Protein 1G6G (pdb70)

Secondary structure (DSSP, 8-state):
--EEEEEEEESSSSS--EEEEE-HHHHHH--SS--EEEEEESSTTSSEE--S-TTS-SS-EEEEE-TTS-EEEEE--SS--EETTEEPPTT--EE--TT-EEEE-TTSGGG-EEEEEEE-HHHHHH-/--EEEEETTSSS--EEE---HHHHHH--SSEEEEEEEESSTTSSEE--S-TTS-SS-EEEEEETTS-EEEEE--SS-EEETTEEPPTT--EE--TT-EEEE-TTSGGG-EEEEEEE-HHHHHT-/-------/-------TT--

CATH classification: 2.60.200.20

Radius of gyration: 20.85 Å; Cα contacts (8 Å, |Δi|>4): 626; chains: 4; bounding box: 44×53×57 Å

Solvent-accessible surface area: 14198 Å² total

InterPro domains:
  IPR000253 Forkhead-associated (FHA) domain [PF00498] (66-133)
  IPR000253 Forkhead-associated (FHA) domain [PF00498] (602-680)
  IPR000253 Forkhead-associated (FHA) domain [PS50006] (66-116)
  IPR000253 Forkhead-associated (FHA) domain [PS50006] (601-664)
  IPR000253 Forkhead-associated (FHA) domain [SM00240] (65-116)
  IPR000253 Forkhead-associated (FHA) domain [SM00240] (600-664)
  IPR000719 Protein kinase domain [PF00069] (201-466)
  IPR000719 Protein kinase domain [PS50011] (198-466)
  IPR000719 Protein kinase domain [SM00220] (198-466)
  IPR008271 Serine/threonine-protein kinase, active site [PS00108] (315-327)
  IPR008984 SMAD/FHA domain superfamily [SSF49879] (1-161)
  IPR008984 SMAD/FHA domain superfamily [SSF49879] (551-729)
  IPR011009 Protein kinase-like domain superfamily [SSF56112] (190-467)
  IPR016256 Serine/threonine-protein kinase Rad53 [PIRSF000661] (1-821)
  IPR017441 Protein kinase, ATP binding site [PS00107] (204-227)
  IPR030616 Aurora kinase-like [PTHR24350] (189-526)

Organism: Saccharomyces cerevisiae (strain ATCC 204508 / S288c) (NCBI:txid559292)

Sequence (269 aa):
GENIVCRVICTTGQIPIRDLSADISQVLKEKRSIKKVWTFGRNPACDYHLGNISRLSNKHFQILLGEDGNLLLNDISTNGTWLNGQKVEKNSNQLLSQGDEITVGVGVESDILSLVIFINDKFKQCLIVCRVICTTGQIPIRDLSADISQVLKEKRSIKKVWTFGRNPACDYHLGNISRLSNKHFQILLGEDGNLLLNDISTNGTWLNGQKVEKNSNQLLSQGDEITVGVGVESDILSLVIFINDKFKQCLSLEVEADLEVEADATFAK

GO terms:
  GO:0004712 protein serine/threonine/tyrosine kinase activity (F, IDA)
  GO:0005634 nucleus (C, IDA)
  GO:0005829 cytosol (C, IDA)
  GO:0003688 DNA replication origin binding (F, IDA)
  GO:0000077 DNA damage checkpoint signaling (P, IGI)
  GO:0004672 protein kinase activity (F, HDA)
  GO:0042326 negative regulation of phosphorylation (P, IMP)
  GO:0043247 telomere maintenance in response to DNA damage (P, IMP)
  GO:0006270 DNA replication initiation (P, IMP)
  GO:0006281 DNA repair (P, IMP)
  GO:0008104 intracellular protein localization (P, IMP)
  GO:0009202 deoxyribonucleoside triphosphate biosynthetic process (P, IMP)
  GO:0005515 protein binding (F, IPI)

B-factor: mean 28.48, std 12.82, range [9.15, 73.4]

Nearest PDB structures (foldseek):
  5t2s-assembly3_C  TM=9.899E-01  e=3.398E-22  Saccharomyces cerevisiae S288C
  5t2s-assembly3_A  TM=9.853E-01  e=5.851E-22  Saccharomyces cerevisiae S288C
  1g6g-assembly1_B  TM=9.986E-01  e=1.396E-21  Saccharomyces cerevisiae
  5t2f-assembly3_C  TM=9.941E-01  e=1.643E-21  Saccharomyces cerevisiae S288C
  5t2f-assembly2_B  TM=9.854E-01  e=9.541E-22  Saccharomyces cerevisiae S288C

Structure (mmCIF, N/CA/C/O backbone):
data_1G6G
#
_entry.id   1G6G
#
_cell.length_a   33.191
_cell.length_b   79.609
_cell.length_c   131.467
_cell.angle_alpha   90.00
_cell.angle_beta   90.00
_cell.angle_gamma   90.00
#
_symmetry.space_group_name_H-M   'P 21 21 21'
#
loop_
_entity.id
_entity.type
_entity.pdbx_description
1 polymer 'PROTEIN KINASE RAD53'
2 polymer SER-LEU-GLU-VAL-TPO-GLU-ALA-ASPALA-THR-PHE-ALA-LYS
3 water water
#
loop_
_atom_site.group_PDB
_atom_site.id
_atom_site.type_symbol
_atom_site.label_atom_id
_atom_site.label_alt_id
_atom_site.label_comp_id
_atom_site.label_asym_id
_atom_site.label_entity_id
_atom_site.label_seq_id
_atom_site.pdbx_PDB_ins_code
_atom_site.Cartn_x
_atom_site.Cartn_y
_atom_site.Cartn_z
_atom_site.occupancy
_atom_site.B_iso_or_equiv
_atom_site.auth_seq_id
_atom_site.auth_comp_id
_atom_site.auth_asym_id
_atom_site.auth_atom_id
_atom_site.pdbx_PDB_model_num
ATOM 1 N N . GLY A 1 1 ? 13.315 -2.066 6.896 1.00 46.56 29 GLY A N 1
ATOM 2 C CA . GLY A 1 1 ? 12.613 -1.787 8.187 1.00 46.13 29 GLY A CA 1
ATOM 3 C C . GLY A 1 1 ? 12.542 -2.985 9.120 1.00 45.86 29 GLY A C 1
ATOM 4 O O . GLY A 1 1 ? 11.451 -3.413 9.510 1.00 46.55 29 GLY A O 1
ATOM 5 N N . GLU A 1 2 ? 13.706 -3.514 9.490 1.00 45.17 30 GLU A N 1
ATOM 6 C CA . GLU A 1 2 ? 13.814 -4.693 10.354 1.00 44.07 30 GLU A CA 1
ATOM 7 C C . GLU A 1 2 ? 13.880 -4.403 11.864 1.00 42.28 30 GLU A C 1
ATOM 8 O O . GLU A 1 2 ? 13.122 -4.981 12.650 1.00 42.85 30 GLU A O 1
ATOM 14 N N . ASN A 1 3 ? 14.771 -3.500 12.262 1.00 39.49 31 ASN A N 1
ATOM 15 C CA . ASN A 1 3 ? 15.034 -3.222 13.674 1.00 36.62 31 ASN A CA 1
ATOM 16 C C . ASN A 1 3 ? 14.601 -1.802 14.111 1.00 33.47 31 ASN A C 1
ATOM 17 O O . ASN A 1 3 ? 14.721 -0.864 13.342 1.00 32.68 31 ASN A O 1
ATOM 22 N N . ILE A 1 4 ? 14.121 -1.653 15.346 1.00 30.33 32 ILE A N 1
ATOM 23 C CA . ILE A 1 4 ? 13.671 -0.340 15.846 1.00 27.18 32 ILE A CA 1
ATOM 24 C C . ILE A 1 4 ? 14.818 0.625 16.168 1.00 24.74 32 ILE A C 1
ATOM 25 O O . ILE A 1 4 ? 15.675 0.346 17.002 1.00 24.43 32 ILE A O 1
ATOM 30 N N . VAL A 1 5 ? 14.803 1.784 15.510 1.00 21.57 33 VAL A N 1
ATOM 31 C CA . VAL A 1 5 ? 15.791 2.833 15.727 1.00 19.75 33 VAL A CA 1
ATOM 32 C C . VAL A 1 5 ? 15.345 3.774 16.834 1.00 19.14 33 VAL A C 1
ATOM 33 O O . VAL A 1 5 ? 16.128 4.176 17.699 1.00 19.14 33 VAL A O 1
ATOM 37 N N . CYS A 1 6 ? 14.059 4.145 16.820 1.00 18.89 34 CYS A N 1
ATOM 38 C CA . CYS A 1 6 ? 13.554 4.974 17.892 1.00 19.38 34 CYS A CA 1
ATOM 39 C C . CYS A 1 6 ? 12.043 4.889 17.930 1.00 18.81 34 CYS A C 1
ATOM 40 O O . CYS A 1 6 ? 11.419 4.406 16.994 1.00 19.23 34 CYS A O 1
ATOM 43 N N . ARG A 1 7 ? 11.505 5.301 19.057 1.00 18.24 35 ARG A N 1
ATOM 44 C CA . ARG A 1 7 ? 10.071 5.340 19.267 1.00 18.16 35 ARG A CA 1
ATOM 45 C C . ARG A 1 7 ? 9.662 6.802 19.336 1.00 17.66 35 ARG A C 1
ATOM 46 O O . ARG A 1 7 ? 10.303 7.602 20.002 1.00 16.82 35 ARG A O 1
ATOM 54 N N . VAL A 1 8 ? 8.557 7.142 18.654 1.00 16.39 36 VAL A N 1
ATOM 55 C CA .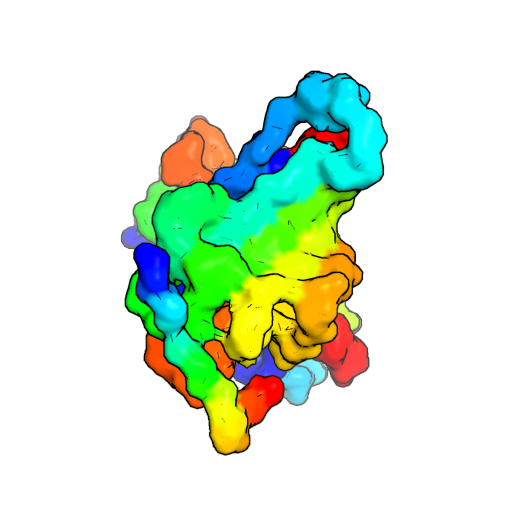 VAL A 1 8 ? 8.052 8.510 18.618 1.00 16.84 36 VAL A CA 1
ATOM 56 C C . VAL A 1 8 ? 6.727 8.537 19.349 1.00 15.94 36 VAL A C 1
ATOM 57 O O . VAL A 1 8 ? 5.759 7.884 18.924 1.00 16.61 36 VAL A O 1
ATOM 61 N N . ILE A 1 9 ? 6.678 9.272 20.453 1.00 15.35 37 ILE A N 1
ATOM 62 C CA . ILE A 1 9 ? 5.426 9.361 21.206 1.00 16.00 37 ILE A CA 1
ATOM 63 C C . ILE A 1 9 ? 4.843 10.766 21.077 1.00 14.70 37 ILE A C 1
ATOM 64 O O . ILE A 1 9 ? 5.480 11.763 21.442 1.00 14.44 37 ILE A O 1
ATOM 69 N N . CYS A 1 10 ? 3.633 10.854 20.506 1.00 15.07 38 CYS A N 1
ATOM 70 C CA . CYS A 1 10 ? 2.968 12.156 20.418 1.00 15.51 38 CYS A CA 1
ATOM 71 C C . CYS A 1 10 ? 2.314 12.484 21.770 1.00 15.51 38 CYS A C 1
ATOM 72 O O . CYS A 1 10 ? 1.516 11.675 22.309 1.00 17.93 38 CYS A O 1
ATOM 75 N N . THR A 1 11 ? 2.664 13.639 22.341 1.00 14.57 39 THR A N 1
ATOM 76 C CA . THR A 1 11 ? 2.169 14.023 23.658 1.00 15.22 39 THR A CA 1
ATOM 77 C C . THR A 1 11 ? 0.933 14.886 23.630 1.00 15.82 39 THR A C 1
ATOM 78 O O . THR A 1 11 ? 0.407 15.216 24.699 1.00 16.32 39 THR A O 1
ATOM 82 N N . THR A 1 12 ? 0.501 15.302 22.441 1.00 16.05 40 THR A N 1
ATOM 83 C CA . THR A 1 12 ? -0.605 16.250 22.333 1.00 15.86 40 THR A CA 1
ATOM 84 C C . THR A 1 12 ? -1.930 15.623 21.877 1.00 16.67 40 THR A C 1
ATOM 85 O O . THR A 1 12 ? -2.936 16.338 21.694 1.00 17.16 40 THR A O 1
ATOM 89 N N . GLY A 1 13 ? -1.912 14.308 21.698 1.00 17.53 41 GLY A N 1
ATOM 90 C CA . GLY A 1 13 ? -3.129 13.550 21.462 1.00 18.24 41 GLY A CA 1
ATOM 91 C C . GLY A 1 13 ? -3.565 13.178 20.063 1.00 18.77 41 GLY A C 1
ATOM 92 O O . GLY A 1 13 ? -4.490 12.360 19.913 1.00 20.32 41 GLY A O 1
ATOM 93 N N . GLN A 1 14 ? -2.914 13.713 19.037 1.00 17.27 42 GLN A N 1
ATOM 94 C CA . GLN A 1 14 ? -3.396 13.470 17.686 1.00 17.04 42 GLN A CA 1
ATOM 95 C C . GLN A 1 14 ? -3.022 12.137 17.077 1.00 16.95 42 GLN A C 1
ATOM 96 O O . GLN A 1 14 ? -3.725 11.645 16.205 1.00 17.85 42 GLN A O 1
ATOM 102 N N . ILE A 1 15 ? -1.906 11.562 17.520 1.00 16.00 43 ILE A N 1
ATOM 103 C CA . ILE A 1 15 ? -1.330 10.394 16.868 1.00 15.70 43 ILE A CA 1
ATOM 104 C C . ILE A 1 15 ? -0.867 9.347 17.882 1.00 15.49 43 ILE A C 1
ATOM 105 O O . ILE A 1 15 ? -0.304 9.693 18.905 1.00 15.55 43 ILE A O 1
ATOM 110 N N . PRO A 1 16 ? -1.084 8.071 17.598 1.00 15.64 44 PRO A N 1
ATOM 111 C CA . PRO A 1 16 ? -0.646 7.021 18.521 1.00 15.59 44 PRO A CA 1
ATOM 112 C C . PRO A 1 16 ? 0.871 6.798 18.419 1.00 16.45 44 PRO A C 1
ATOM 113 O O . PRO A 1 16 ? 1.526 7.405 17.567 1.00 16.43 44 PRO A O 1
ATOM 117 N N . ILE A 1 17 ? 1.422 5.939 19.269 1.00 17.04 45 ILE A N 1
ATOM 118 C CA . ILE A 1 17 ? 2.869 5.688 19.210 1.00 17.62 45 ILE A CA 1
ATOM 119 C C . ILE A 1 17 ? 3.249 5.053 17.874 1.00 17.42 45 ILE A C 1
ATOM 120 O O . ILE A 1 17 ? 2.518 4.207 17.334 1.00 17.90 45 ILE A O 1
ATOM 125 N N . ARG A 1 18 ? 4.406 5.472 17.337 1.00 17.61 46 ARG A N 1
ATOM 126 C CA . ARG A 1 18 ? 4.904 4.940 16.069 1.00 17.47 46 ARG A CA 1
ATOM 127 C C . ARG A 1 18 ? 6.395 4.717 16.216 1.00 18.52 46 ARG A C 1
ATOM 128 O O . ARG A 1 18 ? 7.066 5.488 16.870 1.00 19.05 46 ARG A O 1
ATOM 136 N N . ASP A 1 19 ? 6.893 3.644 15.622 1.00 19.82 47 ASP A N 1
ATOM 137 C CA . ASP A 1 19 ? 8.330 3.390 15.647 1.00 20.92 47 ASP A CA 1
ATOM 138 C C . ASP A 1 19 ? 8.965 3.667 14.292 1.00 21.43 47 ASP A C 1
ATOM 139 O O . ASP A 1 19 ? 8.348 3.452 13.248 1.00 21.71 47 ASP A O 1
ATOM 144 N N . LEU A 1 20 ? 10.200 4.177 14.310 1.00 19.88 48 LEU A N 1
ATOM 145 C CA . LEU A 1 20 ? 10.990 4.305 13.086 1.00 20.33 48 LEU A CA 1
ATOM 146 C C . LEU A 1 20 ? 11.950 3.113 13.081 1.00 21.11 48 LEU A C 1
ATOM 147 O O . LEU A 1 20 ? 12.629 2.854 14.082 1.00 20.15 48 LEU A O 1
ATOM 152 N N . SER A 1 21 ? 11.970 2.383 11.974 1.00 22.20 49 SER A N 1
ATOM 153 C CA . SER A 1 21 ? 12.756 1.163 11.850 1.00 24.50 49 SER A CA 1
ATOM 154 C C . SER A 1 21 ? 13.721 1.208 10.671 1.00 24.44 49 SER A C 1
ATOM 155 O O . SER A 1 21 ? 13.556 1.999 9.735 1.00 24.01 49 SER A O 1
ATOM 158 N N . ALA A 1 22 ? 14.706 0.318 10.721 1.00 26.37 50 ALA A N 1
ATOM 159 C CA . ALA A 1 22 ? 15.686 0.160 9.650 1.00 27.56 50 ALA A CA 1
ATOM 160 C C . ALA A 1 22 ? 16.282 -1.251 9.704 1.00 28.72 50 ALA A C 1
ATOM 161 O O . ALA A 1 22 ? 16.316 -1.880 10.757 1.00 28.88 50 ALA A O 1
ATOM 163 N N . ASP A 1 23 ? 16.754 -1.723 8.558 1.00 30.43 51 ASP A N 1
ATOM 164 C CA . ASP A 1 23 ? 17.417 -3.018 8.441 1.00 32.22 51 ASP A CA 1
ATOM 165 C C . ASP A 1 23 ? 18.915 -2.745 8.373 1.00 32.67 51 ASP A C 1
ATOM 166 O O . ASP A 1 23 ? 19.393 -2.130 7.421 1.00 32.65 51 ASP A O 1
ATOM 171 N N . ILE A 1 24 ? 19.649 -3.182 9.389 1.00 33.71 52 ILE A N 1
ATOM 172 C CA . ILE A 1 24 ? 21.085 -2.911 9.462 1.00 35.32 52 ILE A CA 1
ATOM 173 C C . ILE A 1 24 ? 21.809 -3.346 8.193 1.00 36.04 52 ILE A C 1
ATOM 174 O O . ILE A 1 24 ? 22.676 -2.638 7.681 1.00 35.26 52 ILE A O 1
ATOM 179 N N . SER A 1 25 ? 21.428 -4.508 7.676 1.00 37.24 53 SER A N 1
ATOM 180 C CA . SER A 1 25 ? 22.036 -5.024 6.454 1.00 38.59 53 SER A CA 1
ATOM 181 C C . SER A 1 25 ? 21.915 -4.070 5.265 1.00 39.04 53 SER A C 1
ATOM 182 O O . SER A 1 25 ? 22.900 -3.823 4.576 1.00 39.13 53 SER A O 1
ATOM 185 N N . GLN A 1 26 ? 20.718 -3.539 5.022 1.00 39.66 54 GLN A N 1
ATOM 186 C CA . GLN A 1 26 ? 20.519 -2.605 3.915 1.00 40.62 54 GLN A CA 1
ATOM 187 C C . GLN A 1 26 ? 21.211 -1.273 4.201 1.00 40.54 54 GLN A C 1
ATOM 188 O O . GLN A 1 26 ? 21.672 -0.589 3.283 1.00 40.60 54 GLN A O 1
ATOM 194 N N . VAL A 1 27 ? 21.285 -0.913 5.481 1.00 40.41 55 VAL A N 1
ATOM 195 C CA . VAL A 1 27 ? 21.969 0.302 5.906 1.00 40.20 55 VAL A CA 1
ATOM 196 C C . VAL A 1 27 ? 23.468 0.227 5.639 1.00 40.14 55 VAL A C 1
ATOM 197 O O . VAL A 1 27 ? 24.108 1.225 5.303 1.00 40.35 55 VAL A O 1
ATOM 201 N N . LEU A 1 28 ? 24.043 -0.955 5.802 1.00 39.80 56 LEU A N 1
ATOM 202 C CA . LEU A 1 28 ? 25.470 -1.106 5.544 1.00 39.47 56 LEU A CA 1
ATOM 203 C C . LEU A 1 28 ? 25.776 -0.923 4.055 1.00 38.37 56 LEU A C 1
ATOM 204 O O . LEU A 1 28 ? 26.870 -0.504 3.688 1.00 38.54 56 LEU A O 1
ATOM 209 N N . LYS A 1 29 ? 24.796 -1.219 3.208 1.00 36.70 57 LYS A N 1
ATOM 210 C CA . LYS A 1 29 ? 24.963 -1.130 1.760 1.00 35.39 57 LYS A CA 1
ATOM 211 C C . LYS A 1 29 ? 24.973 0.304 1.239 1.00 33.58 57 LYS A C 1
ATOM 212 O O . LYS A 1 29 ? 25.546 0.580 0.192 1.00 32.94 57 LYS A O 1
ATOM 218 N N . GLU A 1 30 ? 2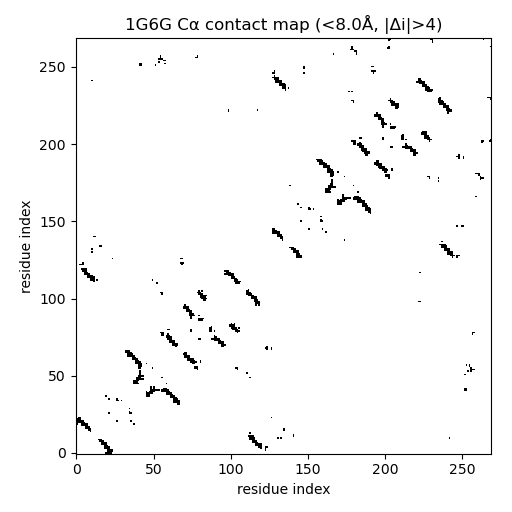4.330 1.215 1.959 1.00 31.06 58 GLU A N 1
ATOM 219 C CA . GLU A 1 30 ? 24.251 2.606 1.521 1.00 29.16 58 GLU A CA 1
ATOM 220 C C . GLU A 1 30 ? 25.626 3.271 1.531 1.00 28.00 58 GLU A C 1
ATOM 221 O O . GLU A 1 30 ? 26.303 3.283 2.551 1.00 27.45 58 GLU A O 1
ATOM 227 N N . LYS A 1 31 ? 26.019 3.846 0.401 1.00 26.89 59 LYS A N 1
ATOM 228 C CA . LYS A 1 31 ? 27.350 4.460 0.309 1.00 26.27 59 LYS A CA 1
ATOM 229 C C . LYS A 1 31 ? 27.400 5.875 0.878 1.00 24.68 59 LYS A C 1
ATOM 230 O O . LYS A 1 31 ? 28.458 6.315 1.354 1.00 24.24 59 LYS A O 1
ATOM 236 N N . ARG A 1 32 ? 26.283 6.589 0.813 1.00 22.77 60 ARG A N 1
ATOM 237 C CA . ARG A 1 32 ? 26.203 7.947 1.341 1.00 20.80 60 ARG A CA 1
ATOM 238 C C . ARG A 1 32 ? 26.380 7.950 2.858 1.00 20.08 60 ARG A C 1
ATOM 239 O O . ARG A 1 32 ? 26.199 6.914 3.510 1.00 18.77 60 ARG A O 1
ATOM 247 N N . SER A 1 33 ? 26.723 9.116 3.419 1.00 19.79 61 SER A N 1
ATOM 248 C CA . SER A 1 33 ? 26.912 9.245 4.854 1.00 20.20 61 SER A CA 1
ATOM 249 C C . SER A 1 33 ? 25.606 9.061 5.605 1.00 19.84 61 SER A C 1
ATOM 250 O O . SER A 1 33 ? 25.600 8.464 6.682 1.00 21.64 61 SER A O 1
ATOM 254 N N . ILE A 1 34 ? 24.524 9.585 5.041 1.00 19.81 62 ILE A N 1
ATOM 255 C CA . ILE A 1 34 ? 23.214 9.389 5.658 1.00 18.42 62 ILE A CA 1
ATOM 256 C C . ILE A 1 34 ? 22.668 8.065 5.128 1.00 16.86 62 ILE A C 1
ATOM 257 O O . ILE A 1 34 ? 22.463 7.887 3.929 1.00 17.31 62 ILE A O 1
ATOM 262 N N . LYS A 1 35 ? 22.452 7.150 6.059 1.00 16.51 63 LYS A N 1
ATOM 263 C CA . LYS A 1 35 ? 22.099 5.767 5.747 1.00 15.74 63 LYS A CA 1
ATOM 264 C C . LYS A 1 35 ? 20.602 5.526 5.582 1.00 16.62 63 LYS A C 1
ATOM 265 O O . LYS A 1 35 ? 20.196 4.555 4.937 1.00 17.86 63 LYS A O 1
ATOM 271 N N . LYS A 1 36 ? 19.791 6.388 6.190 1.00 15.81 64 LYS A N 1
ATOM 272 C CA . LYS A 1 36 ? 18.325 6.284 6.024 1.00 15.20 64 LYS A CA 1
ATOM 273 C C . LYS A 1 36 ? 17.712 7.646 6.381 1.00 14.09 64 LYS A C 1
ATOM 274 O O . LYS A 1 36 ? 18.251 8.370 7.205 1.00 14.63 64 LYS A O 1
ATOM 280 N N . VAL A 1 37 ? 16.577 7.966 5.758 1.00 14.50 65 VAL A N 1
ATOM 281 C CA . VAL A 1 37 ? 15.881 9.235 6.014 1.00 14.20 65 VAL A CA 1
ATOM 282 C C . VAL A 1 37 ? 14.410 8.900 6.275 1.00 13.85 65 VAL A C 1
ATOM 283 O O . VAL A 1 37 ? 13.829 8.096 5.529 1.00 15.17 65 VAL A O 1
ATOM 287 N N . TRP A 1 38 ? 13.861 9.494 7.331 1.00 13.08 66 TRP A N 1
ATOM 288 C CA . TRP A 1 38 ? 12.401 9.423 7.601 1.00 12.52 66 TRP A CA 1
ATOM 289 C C . TRP A 1 38 ? 11.867 10.846 7.469 1.00 12.56 66 TRP A C 1
ATOM 290 O O . TRP A 1 38 ? 12.422 11.790 8.037 1.00 12.65 66 TRP A O 1
ATOM 301 N N . THR A 1 39 ? 10.795 11.008 6.694 1.00 11.81 67 THR A N 1
ATOM 302 C CA . THR A 1 39 ? 10.208 12.312 6.472 1.00 12.17 67 THR A CA 1
ATOM 303 C C . THR A 1 39 ? 8.890 12.432 7.212 1.00 11.23 67 THR A C 1
ATOM 304 O O . THR A 1 39 ? 8.103 11.494 7.237 1.00 11.59 67 THR A O 1
ATOM 308 N N . PHE A 1 40 ? 8.715 13.574 7.840 1.00 10.50 68 PHE A N 1
ATOM 309 C CA . PHE A 1 40 ? 7.483 13.903 8.608 1.00 10.97 6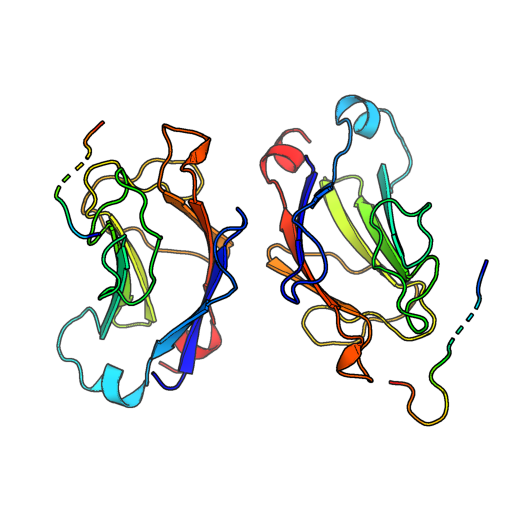8 PHE A CA 1
ATOM 310 C C . PHE A 1 40 ? 6.803 15.042 7.873 1.00 11.69 68 PHE A C 1
ATOM 311 O O . PHE A 1 40 ? 7.447 16.065 7.604 1.00 11.87 68 PHE A O 1
ATOM 319 N N . GLY A 1 41 ? 5.484 14.932 7.588 1.00 11.28 69 GLY A N 1
ATOM 320 C CA . GLY A 1 41 ? 4.836 16.015 6.854 1.00 10.88 69 GLY A CA 1
ATOM 321 C C . GLY A 1 41 ? 3.341 15.802 6.695 1.00 10.74 69 GLY A C 1
ATOM 322 O O . GLY A 1 41 ? 2.808 14.726 7.058 1.00 11.26 69 GLY A O 1
ATOM 323 N N . ARG A 1 42 ? 2.700 16.817 6.127 1.00 10.70 70 ARG A N 1
ATOM 324 C CA . ARG A 1 42 ? 1.246 16.779 5.834 1.00 11.83 70 ARG A CA 1
ATOM 325 C C . ARG A 1 42 ? 0.949 15.839 4.658 1.00 12.85 70 ARG A C 1
ATOM 326 O O . ARG A 1 42 ? -0.141 15.226 4.592 1.00 13.71 70 ARG A O 1
ATOM 334 N N . ASN A 1 43 ? 1.904 15.644 3.746 1.00 12.50 71 ASN A N 1
ATOM 335 C CA . ASN A 1 43 ? 1.701 14.735 2.623 1.00 13.15 71 ASN A CA 1
ATOM 336 C C . ASN A 1 43 ? 1.732 13.289 3.129 1.00 14.47 71 ASN A C 1
ATOM 337 O O . ASN A 1 43 ? 2.721 12.858 3.665 1.00 13.29 71 ASN A O 1
ATOM 342 N N . PRO A 1 44 ? 0.669 12.508 2.960 1.00 15.23 72 PRO A N 1
ATOM 343 C CA . PRO A 1 44 ? 0.694 11.123 3.448 1.00 16.56 72 PRO A CA 1
ATOM 344 C C . PRO A 1 44 ? 1.726 10.210 2.764 1.00 15.77 72 PRO A C 1
ATOM 345 O O . PRO A 1 44 ? 1.916 9.056 3.195 1.00 17.88 72 PRO A O 1
ATOM 349 N N . ALA A 1 45 ? 2.416 10.718 1.751 1.00 16.15 73 ALA A N 1
ATOM 350 C CA . ALA A 1 45 ? 3.514 9.958 1.151 1.00 16.96 73 ALA A CA 1
ATOM 351 C C . ALA A 1 45 ? 4.691 9.903 2.124 1.00 16.75 73 ALA A C 1
ATOM 352 O O . ALA A 1 45 ? 5.580 9.043 2.002 1.00 18.84 73 ALA A O 1
ATOM 354 N N . CYS A 1 46 ? 4.718 10.822 3.082 1.00 15.53 74 CYS A N 1
ATOM 355 C CA . CYS A 1 46 ? 5.770 10.816 4.123 1.00 13.36 74 CYS A CA 1
ATOM 356 C C . CYS A 1 46 ? 5.742 9.563 4.998 1.00 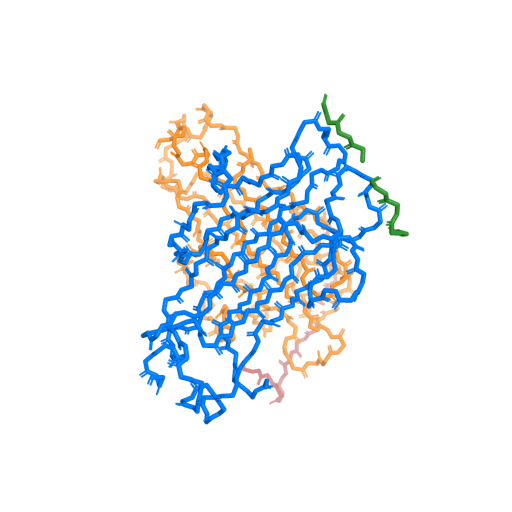14.01 74 CYS A C 1
ATOM 357 O O . CYS A 1 46 ? 4.697 8.940 5.194 1.00 15.39 74 CYS A O 1
ATOM 360 N N . ASP A 1 47 ? 6.889 9.224 5.590 1.00 13.60 75 ASP A N 1
ATOM 361 C CA . ASP A 1 47 ? 6.946 8.108 6.545 1.00 14.13 75 ASP A CA 1
ATOM 362 C C . ASP A 1 47 ? 6.054 8.304 7.761 1.00 13.64 75 ASP A C 1
ATOM 363 O O . ASP A 1 47 ? 5.455 7.336 8.254 1.00 16.68 75 ASP A O 1
ATOM 368 N N . TYR A 1 48 ? 5.960 9.547 8.250 1.00 13.52 76 TYR A N 1
ATOM 369 C CA . TYR A 1 48 ? 5.192 9.867 9.443 1.00 13.00 76 TYR A CA 1
ATOM 370 C C . TYR A 1 48 ? 4.257 11.007 9.066 1.00 13.27 76 TYR A C 1
ATOM 371 O O . TYR A 1 48 ? 4.698 12.109 8.749 1.00 13.39 76 TYR A O 1
ATOM 380 N N . HIS A 1 49 ? 2.944 10.726 9.080 1.00 13.85 77 HIS A N 1
ATOM 381 C CA . HIS A 1 49 ? 1.942 11.703 8.669 1.00 14.89 77 HIS A CA 1
ATOM 382 C C . HIS A 1 49 ? 1.596 12.619 9.822 1.00 14.86 77 HIS A C 1
ATOM 383 O O . HIS A 1 49 ? 1.203 12.147 10.901 1.00 15.80 77 HIS A O 1
ATOM 390 N N . LEU A 1 50 ? 1.754 13.925 9.616 1.00 14.35 78 LEU A N 1
ATOM 391 C CA . LEU A 1 50 ? 1.455 14.900 10.665 1.00 14.68 78 LEU A CA 1
ATOM 392 C C . LEU A 1 50 ? -0.015 15.331 10.682 1.00 15.99 78 LEU A C 1
ATOM 393 O O . LEU A 1 50 ? -0.434 16.035 11.606 1.00 18.30 78 LEU A O 1
ATOM 398 N N . GLY A 1 51 ? -0.779 14.940 9.674 1.00 16.71 79 GLY A N 1
ATOM 399 C CA . GLY A 1 51 ? -2.190 15.355 9.571 1.00 17.36 79 GLY A CA 1
ATOM 400 C C . GLY A 1 51 ? -2.447 16.467 8.559 1.00 16.95 79 GLY A C 1
ATOM 401 O O . GLY A 1 51 ? -1.522 17.079 8.027 1.00 16.51 79 GLY A O 1
ATOM 402 N N . ASN A 1 52 ? -3.732 16.706 8.280 1.00 15.85 80 ASN A N 1
ATOM 403 C CA . ASN A 1 52 ? -4.157 17.706 7.310 1.00 16.78 80 ASN A CA 1
ATOM 404 C C . ASN A 1 52 ? -4.288 19.086 7.932 1.00 17.70 80 ASN A C 1
ATOM 405 O O . ASN A 1 52 ? -5.394 19.649 8.066 1.00 18.76 80 ASN A O 1
ATOM 410 N N . ILE A 1 53 ? -3.152 19.623 8.348 1.00 15.60 81 ILE A N 1
ATOM 411 C CA . ILE A 1 53 ? -3.057 20.924 8.982 1.00 16.20 81 ILE A CA 1
ATOM 412 C C . ILE A 1 53 ? -2.371 21.861 7.995 1.00 16.23 81 ILE A C 1
ATOM 413 O O . ILE A 1 53 ? -1.196 21.664 7.648 1.00 15.37 81 ILE A O 1
ATOM 418 N N . SER A 1 54 ? -3.077 22.888 7.525 1.00 15.42 82 SER A N 1
ATOM 419 C CA . SER A 1 54 ? -2.570 23.701 6.411 1.00 15.93 82 SER A CA 1
ATOM 420 C C . SER A 1 54 ? -1.285 24.466 6.649 1.00 14.82 82 SER A C 1
ATOM 421 O O . SER A 1 54 ? -0.574 24.794 5.690 1.00 15.24 82 SER A O 1
ATOM 424 N N . ARG A 1 55 ? -1.012 24.768 7.919 1.00 14.15 83 ARG A N 1
ATOM 425 C CA . ARG A 1 55 ? 0.196 25.510 8.273 1.00 12.66 83 ARG A CA 1
ATOM 426 C C . ARG A 1 55 ? 1.367 24.552 8.363 1.00 12.80 83 ARG A C 1
ATOM 427 O O . ARG A 1 55 ? 2.498 25.029 8.478 1.00 12.38 83 ARG A O 1
ATOM 435 N N . LEU A 1 56 ? 1.115 23.247 8.348 1.00 12.23 84 LEU A N 1
ATOM 436 C CA . LEU A 1 56 ? 2.252 22.300 8.335 1.00 11.09 84 LEU A CA 1
ATOM 437 C C . LEU A 1 56 ? 2.677 22.041 6.891 1.00 12.03 84 LEU A C 1
ATOM 438 O O . LEU A 1 56 ? 1.868 22.009 5.962 1.00 12.69 84 LEU A O 1
ATOM 443 N N . SER A 1 57 ? 3.981 21.881 6.665 1.00 10.46 85 SER A N 1
ATOM 444 C CA . SER A 1 57 ? 4.431 21.635 5.316 1.00 10.07 85 SER A CA 1
ATOM 445 C C . SER A 1 57 ? 4.218 20.197 4.847 1.00 9.87 85 SER A C 1
ATOM 446 O O . SER A 1 57 ? 4.202 19.253 5.642 1.00 10.06 85 SER A O 1
ATOM 449 N N . ASN A 1 58 ? 4.043 20.055 3.537 1.00 10.49 86 ASN A N 1
ATOM 450 C CA . ASN A 1 58 ? 3.884 18.748 2.891 1.00 10.73 86 ASN A CA 1
ATOM 451 C C . ASN A 1 58 ? 5.020 17.820 3.290 1.00 10.92 86 ASN A C 1
ATOM 452 O O . ASN A 1 58 ? 4.791 16.677 3.654 1.00 10.77 86 ASN A O 1
ATOM 457 N N . LYS A 1 59 ? 6.245 18.369 3.242 1.00 10.98 87 LYS A N 1
ATOM 458 C CA . LYS A 1 59 ? 7.464 17.684 3.779 1.00 10.56 87 LYS A CA 1
ATOM 459 C C . LYS A 1 59 ? 7.990 18.721 4.766 1.00 9.15 87 LYS A C 1
ATOM 460 O O . LYS A 1 59 ? 8.436 19.808 4.367 1.00 10.58 87 LYS A O 1
ATOM 466 N N . HIS A 1 60 ? 7.894 18.399 6.056 1.00 9.27 88 HIS A N 1
ATOM 467 C CA . HIS A 1 60 ? 8.092 19.415 7.100 1.00 9.91 88 HIS A CA 1
ATOM 468 C C . HIS A 1 60 ? 9.460 19.319 7.774 1.00 9.94 88 HIS A C 1
ATOM 469 O O . HIS A 1 60 ? 10.190 20.325 7.877 1.00 10.07 88 HIS A O 1
ATOM 476 N N . PHE A 1 61 ? 9.761 18.127 8.278 1.00 9.82 89 PHE A N 1
ATOM 477 C CA . PHE A 1 61 ? 11.130 17.882 8.785 1.00 10.07 89 PHE A CA 1
ATOM 478 C C . PHE A 1 61 ? 11.566 16.477 8.494 1.00 10.35 89 PHE A C 1
ATOM 479 O O . PHE A 1 61 ? 10.755 15.607 8.232 1.00 10.64 89 PHE A O 1
ATOM 487 N N . GLN A 1 62 ? 12.884 16.246 8.503 1.00 10.71 90 GLN A N 1
ATOM 488 C CA . GLN A 1 62 ? 13.406 14.904 8.293 1.00 10.84 90 GLN A CA 1
ATOM 489 C C . GLN A 1 62 ? 14.306 14.497 9.470 1.00 10.95 90 GLN A C 1
ATOM 490 O O . GLN A 1 62 ? 14.900 15.363 10.132 1.00 12.15 90 GLN A O 1
ATOM 496 N N . ILE A 1 63 ? 14.291 13.199 9.762 1.00 12.21 91 ILE A N 1
ATOM 497 C CA . ILE A 1 63 ? 15.219 12.608 10.732 1.00 13.22 91 ILE A CA 1
ATOM 498 C C . ILE A 1 63 ? 16.170 11.741 9.901 1.00 13.39 91 ILE A C 1
ATOM 499 O O . ILE A 1 63 ? 15.765 10.904 9.087 1.00 13.18 91 ILE A O 1
ATOM 504 N N . LEU A 1 64 ? 17.460 12.020 10.073 1.00 14.82 92 LEU A N 1
ATOM 505 C CA . LEU A 1 64 ? 18.513 11.357 9.302 1.00 15.45 92 LEU A CA 1
ATOM 506 C C . LEU A 1 64 ? 19.303 10.394 10.183 1.00 14.77 92 LEU A C 1
ATOM 507 O O . LEU A 1 64 ? 19.685 10.754 11.302 1.00 15.90 92 LEU A O 1
ATOM 512 N N . LEU A 1 65 ? 19.519 9.174 9.676 1.00 14.78 93 LEU A N 1
ATOM 513 C CA . LEU A 1 65 ? 20.351 8.182 10.373 1.00 15.55 93 LEU A CA 1
ATOM 514 C C . LEU A 1 65 ? 21.749 8.337 9.828 1.00 15.69 93 LEU A C 1
ATOM 515 O O . LEU A 1 65 ? 21.969 8.078 8.649 1.00 16.31 93 LEU A O 1
ATOM 520 N N . GLY A 1 66 ? 22.662 8.771 10.690 1.00 16.16 94 GLY A N 1
ATOM 521 C CA . GLY A 1 66 ? 24.045 8.958 10.283 1.00 18.20 94 GLY A CA 1
ATOM 522 C C . GLY A 1 66 ? 24.877 7.686 10.248 1.00 19.35 94 GLY A C 1
ATOM 523 O O . GLY A 1 66 ? 24.471 6.587 10.642 1.00 18.75 94 GLY A O 1
ATOM 524 N N . GLU A 1 67 ? 26.109 7.856 9.785 1.00 21.21 95 GLU A N 1
ATOM 525 C CA . GLU A 1 67 ? 27.003 6.729 9.560 1.00 22.02 95 GLU A CA 1
ATOM 526 C C . GLU A 1 67 ? 27.333 5.844 10.776 1.00 21.58 95 GLU A C 1
ATOM 527 O O . GLU A 1 67 ? 27.604 4.657 10.621 1.00 23.28 95 GLU A O 1
ATOM 533 N N . ASP A 1 68 ? 27.317 6.417 11.975 1.00 20.36 96 ASP A N 1
ATOM 534 C CA . ASP A 1 68 ? 27.607 5.669 13.199 1.00 19.30 96 ASP A CA 1
ATOM 535 C C . ASP A 1 68 ? 26.342 5.541 14.038 1.00 19.13 96 ASP A C 1
ATOM 536 O O . ASP A 1 68 ? 26.395 5.251 15.240 1.00 19.80 96 ASP A O 1
ATOM 541 N N . GLY A 1 69 ? 25.201 5.814 13.411 1.00 18.50 97 GLY A N 1
ATOM 542 C CA . GLY A 1 69 ? 23.942 5.660 14.121 1.00 18.62 97 GLY A CA 1
ATOM 543 C C . GLY A 1 69 ? 23.393 6.916 14.784 1.00 18.24 97 GLY A C 1
ATOM 544 O O . GLY A 1 69 ? 22.326 6.858 15.423 1.00 18.77 97 GLY A O 1
ATOM 545 N N . ASN A 1 70 ? 24.070 8.056 14.655 1.00 16.74 98 ASN A N 1
ATOM 546 C CA . ASN A 1 70 ? 23.525 9.309 15.219 1.00 17.46 98 ASN A CA 1
ATOM 547 C C . ASN A 1 70 ? 22.192 9.612 14.524 1.00 16.69 98 ASN A C 1
ATOM 548 O O . ASN A 1 70 ? 22.013 9.231 13.368 1.00 16.24 98 ASN A O 1
ATOM 553 N N . LEU A 1 71 ? 21.271 10.240 15.254 1.00 16.58 99 LEU A N 1
ATOM 554 C CA . LEU A 1 71 ? 20.001 10.700 14.670 1.00 16.41 99 LEU A CA 1
ATOM 555 C C . LEU A 1 71 ? 20.053 12.214 14.558 1.00 16.51 99 LEU A C 1
ATOM 556 O O . LEU A 1 71 ? 20.334 12.906 15.552 1.00 16.99 99 LEU A O 1
ATOM 561 N N . LEU A 1 72 ? 19.778 12.736 13.357 1.00 16.35 100 LEU A N 1
ATOM 562 C CA . LEU A 1 72 ? 19.843 14.179 13.127 1.00 16.68 100 LEU A CA 1
ATOM 563 C C . LEU A 1 72 ? 18.495 14.746 12.693 1.00 16.49 100 LEU A C 1
ATOM 564 O O . LEU A 1 72 ? 17.832 14.180 11.836 1.00 18.55 100 LEU A O 1
ATOM 569 N N . LEU A 1 73 ? 18.127 15.870 13.273 1.00 14.86 101 LEU A N 1
ATOM 570 C CA . LEU A 1 73 ? 16.891 16.550 12.871 1.00 14.13 101 LEU A CA 1
ATOM 571 C C . LEU A 1 73 ? 17.221 17.628 11.863 1.00 13.49 101 LEU A C 1
ATOM 572 O O . LEU A 1 73 ? 18.123 18.437 12.101 1.00 14.44 101 LEU A O 1
ATOM 577 N N . ASN A 1 74 ? 16.488 17.679 10.749 1.00 12.67 102 ASN A N 1
ATOM 578 C CA . ASN A 1 74 ? 16.642 18.768 9.789 1.00 11.86 102 ASN A CA 1
ATOM 579 C C . ASN A 1 74 ? 15.285 19.374 9.421 1.00 12.24 102 ASN A C 1
ATOM 580 O O . ASN A 1 74 ? 14.454 18.712 8.810 1.00 11.90 102 ASN A O 1
ATOM 585 N N . ASP A 1 75 ? 15.122 20.616 9.793 1.00 11.21 103 ASP A N 1
ATOM 586 C CA . ASP A 1 75 ? 13.906 21.351 9.465 1.00 11.41 103 ASP A CA 1
ATOM 587 C C . ASP A 1 75 ? 13.913 21.794 8.010 1.00 12.21 103 ASP A C 1
ATOM 588 O O . ASP A 1 75 ? 14.855 22.430 7.554 1.00 12.81 103 ASP A O 1
ATOM 593 N N . ILE A 1 76 ? 12.838 21.502 7.261 1.00 10.73 104 ILE A N 1
ATOM 594 C CA . ILE A 1 76 ? 12.764 21.935 5.861 1.00 10.86 104 ILE A CA 1
ATOM 595 C C . ILE A 1 76 ? 11.404 22.620 5.608 1.00 11.09 104 ILE A C 1
ATOM 596 O O . ILE A 1 76 ? 10.939 22.706 4.462 1.00 13.04 104 ILE A O 1
ATOM 601 N N . SER A 1 77 ? 10.826 23.135 6.689 1.00 10.75 105 SER A N 1
ATOM 602 C CA . SER A 1 77 ? 9.456 23.621 6.604 1.00 10.54 105 SER A CA 1
ATOM 603 C C . SER A 1 77 ? 9.329 25.090 6.240 1.00 11.80 105 SER A C 1
ATOM 604 O O . SER A 1 77 ? 10.301 25.852 6.296 1.00 12.12 105 SER A O 1
ATOM 607 N N . THR A 1 78 ? 8.101 25.525 5.970 1.00 11.20 106 THR A N 1
ATOM 608 C CA . THR A 1 78 ? 7.827 26.935 5.802 1.00 12.25 106 THR A CA 1
ATOM 609 C C . THR A 1 78 ? 7.667 27.666 7.146 1.00 12.57 106 THR A C 1
ATOM 610 O O . THR A 1 78 ? 8.299 28.718 7.366 1.00 13.58 106 THR A O 1
ATOM 614 N N . ASN A 1 79 ? 6.900 27.074 8.066 1.00 11.95 107 ASN A N 1
ATOM 615 C CA . ASN A 1 79 ? 6.574 27.766 9.328 1.00 12.23 107 ASN A CA 1
ATOM 616 C C . ASN A 1 79 ? 7.390 27.440 10.570 1.00 12.75 107 ASN A C 1
ATOM 617 O O . ASN A 1 79 ? 7.196 28.082 11.597 1.00 13.31 107 ASN A O 1
ATOM 622 N N . GLY A 1 80 ? 8.267 26.43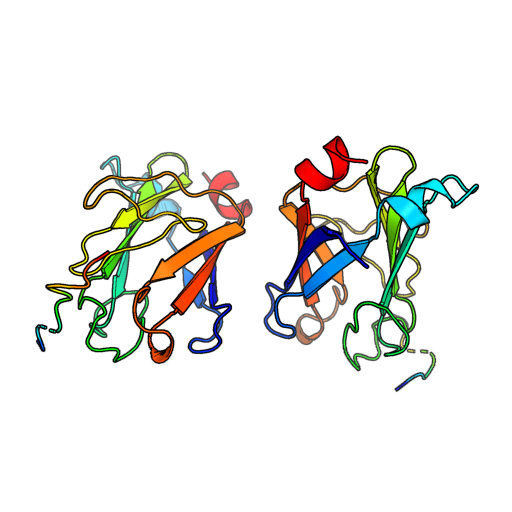8 10.479 1.00 12.19 108 GLY A N 1
ATOM 623 C CA . GLY A 1 80 ? 9.239 26.128 11.516 1.00 12.13 108 GLY A CA 1
ATOM 624 C C . GLY A 1 80 ? 9.100 24.818 12.258 1.00 12.01 108 GLY A C 1
ATOM 625 O O . GLY A 1 80 ? 8.044 24.189 12.255 1.00 12.92 108 GLY A O 1
ATOM 626 N N . THR A 1 81 ? 10.205 24.411 12.883 1.00 11.77 109 THR A N 1
ATOM 627 C CA . THR A 1 81 ? 10.239 23.233 13.735 1.00 11.57 109 THR A CA 1
ATOM 628 C C . THR A 1 81 ? 10.977 23.646 14.997 1.00 12.52 109 THR A C 1
ATOM 629 O O . THR A 1 81 ? 11.945 24.428 14.933 1.00 12.57 109 THR A O 1
ATOM 633 N N . TRP A 1 82 ? 10.493 23.147 16.129 1.00 12.71 110 TRP A N 1
ATOM 634 C CA . TRP A 1 82 ? 11.033 23.499 17.444 1.00 12.99 110 TRP A CA 1
ATOM 635 C C . TRP A 1 82 ? 11.615 22.249 18.103 1.00 14.33 110 TRP A C 1
ATOM 636 O O . TRP A 1 82 ? 11.076 21.148 18.003 1.00 13.95 110 TRP A O 1
ATOM 647 N N . LEU A 1 83 ? 12.765 22.434 18.750 1.00 13.43 111 LEU A N 1
ATOM 648 C CA . LEU A 1 83 ? 13.436 21.361 19.469 1.00 14.45 111 LEU A CA 1
ATOM 649 C C . LEU A 1 83 ? 13.598 21.824 20.923 1.00 14.60 111 LEU A C 1
ATOM 650 O O . LEU A 1 83 ? 14.236 22.851 21.193 1.00 15.56 111 LEU A O 1
ATOM 655 N N . ASN A 1 84 ? 12.980 21.093 21.846 1.00 15.00 112 ASN A N 1
ATOM 656 C CA . ASN A 1 84 ? 12.989 21.460 23.269 1.00 16.14 112 ASN A CA 1
ATOM 657 C C . ASN A 1 84 ? 12.606 22.916 23.493 1.00 16.40 112 ASN A C 1
ATOM 658 O O . ASN A 1 84 ? 13.243 23.657 24.269 1.00 18.09 112 ASN A O 1
ATOM 663 N N . GLY A 1 85 ? 11.553 23.342 22.805 1.00 16.16 113 GLY A N 1
ATOM 664 C CA . GLY A 1 85 ? 11.027 24.684 22.981 1.00 16.17 113 GLY A CA 1
ATOM 665 C C . GLY A 1 85 ? 11.690 25.804 22.187 1.00 15.63 113 GLY A C 1
ATOM 666 O O . GLY A 1 85 ? 11.216 26.932 22.214 1.00 16.74 113 GLY A O 1
ATOM 667 N N . GLN A 1 86 ? 12.752 25.478 21.456 1.00 15.92 114 GLN A N 1
ATOM 668 C CA . GLN A 1 86 ? 13.502 26.480 20.703 1.00 16.87 114 GLN A CA 1
ATOM 669 C C . GLN A 1 86 ? 13.374 26.264 19.199 1.00 14.97 114 GLN A C 1
ATOM 670 O O . GLN A 1 86 ? 13.579 25.162 18.711 1.00 15.10 114 GLN A O 1
ATOM 676 N N . LYS A 1 87 ? 13.044 27.337 18.488 1.00 14.93 115 LYS A N 1
ATOM 677 C CA . LYS A 1 87 ? 12.903 27.268 17.034 1.00 14.49 115 LYS A CA 1
ATOM 678 C C . LYS A 1 87 ? 14.271 27.004 16.417 1.00 15.18 115 LYS A C 1
ATOM 679 O O . LYS A 1 87 ? 15.226 27.770 16.634 1.00 17.07 115 LYS A O 1
ATOM 685 N N . VAL A 1 88 ? 14.380 25.921 15.663 1.00 13.82 116 VAL A N 1
ATOM 686 C CA . VAL A 1 88 ? 15.671 25.583 15.063 1.00 13.35 116 VAL A CA 1
ATOM 687 C C . VAL A 1 88 ? 15.937 26.367 13.781 1.00 14.09 116 VAL A C 1
ATOM 688 O O . VAL A 1 88 ? 15.013 26.804 13.102 1.00 14.67 116 VAL A O 1
ATOM 692 N N . GLU A 1 89 ? 17.221 26.575 13.463 1.00 15.41 117 GLU A N 1
ATOM 693 C CA . GLU A 1 89 ? 17.594 27.169 12.201 1.00 16.70 117 GLU A CA 1
ATOM 694 C C . GLU A 1 89 ? 17.174 26.222 11.070 1.00 15.37 117 GLU A C 1
ATOM 695 O O . GLU A 1 89 ? 17.431 25.022 11.121 1.00 16.70 117 GLU A O 1
ATOM 701 N N . LYS A 1 90 ? 16.537 26.779 10.051 1.00 15.26 118 LYS A N 1
ATOM 702 C CA . LYS A 1 90 ? 16.136 25.963 8.899 1.00 14.46 118 LYS A CA 1
ATOM 703 C C . LYS A 1 90 ? 17.341 25.331 8.200 1.00 15.72 118 LYS A C 1
ATOM 704 O O . LYS A 1 90 ? 18.366 26.008 8.001 1.00 15.90 118 LYS A O 1
ATOM 710 N N . ASN A 1 91 ? 17.211 24.045 7.871 1.00 14.37 119 ASN A N 1
ATOM 711 C CA . ASN A 1 91 ? 18.196 23.283 7.105 1.00 15.20 119 ASN A CA 1
ATOM 712 C C . ASN A 1 91 ? 19.546 23.218 7.810 1.00 15.36 119 ASN A C 1
ATOM 713 O O . ASN A 1 91 ? 20.599 23.170 7.142 1.00 16.80 119 ASN A O 1
ATOM 718 N N . SER A 1 92 ? 19.511 23.251 9.142 1.00 15.53 120 SER A N 1
ATOM 719 C CA . SER A 1 92 ? 20.742 23.096 9.966 1.00 16.79 120 SER A CA 1
ATOM 720 C C . SER A 1 92 ? 20.607 21.817 10.801 1.00 16.88 120 SER A C 1
ATOM 721 O O . SER A 1 92 ? 19.743 21.749 11.701 1.00 17.80 120 SER A O 1
ATOM 724 N N . ASN A 1 93 ? 21.420 20.799 10.524 1.00 16.89 121 ASN A N 1
ATOM 725 C CA . ASN A 1 93 ? 21.248 19.524 11.229 1.00 17.80 121 ASN A CA 1
ATOM 726 C C . ASN A 1 93 ? 21.421 19.677 12.737 1.00 18.12 121 ASN A C 1
ATOM 727 O O . ASN A 1 93 ? 22.396 20.291 13.196 1.00 19.62 121 ASN A O 1
ATOM 732 N N . GLN A 1 94 ? 20.515 19.093 13.516 1.00 16.83 122 GLN A N 1
ATOM 733 C CA . GLN A 1 94 ? 20.625 19.132 14.977 1.00 17.32 122 GLN A CA 1
ATOM 734 C C . GLN A 1 94 ? 20.780 17.700 15.465 1.00 16.82 122 GLN A C 1
ATOM 735 O O . GLN A 1 94 ? 20.019 16.826 15.088 1.00 17.06 122 GLN A O 1
ATOM 741 N N . LEU A 1 95 ? 21.798 17.442 16.281 1.00 16.53 123 LEU A N 1
ATOM 742 C CA . LEU A 1 95 ? 21.994 16.102 16.812 1.00 16.01 123 LEU A CA 1
ATOM 743 C C . LEU A 1 95 ? 20.981 15.823 17.897 1.00 16.80 123 LEU A C 1
ATOM 744 O O . LEU A 1 95 ? 20.922 16.544 18.896 1.00 19.16 123 LEU A O 1
ATOM 749 N N . LEU A 1 96 ? 20.170 14.781 17.704 1.00 16.84 124 LEU A N 1
ATOM 750 C CA . LEU A 1 96 ? 19.128 14.407 18.649 1.00 17.40 124 LEU A CA 1
ATOM 751 C C . LEU A 1 96 ? 19.641 13.593 19.829 1.00 18.12 124 LEU A C 1
ATOM 752 O O . LEU A 1 96 ? 20.623 12.858 19.710 1.00 19.57 124 LEU A O 1
ATOM 757 N N . SER A 1 97 ? 18.950 13.741 20.943 1.00 19.39 125 SER A N 1
ATOM 758 C CA . SER A 1 97 ? 19.273 13.016 22.173 1.00 20.57 125 SER A CA 1
ATOM 759 C C . SER A 1 97 ? 18.021 12.386 22.750 1.00 20.91 125 SER A C 1
ATOM 760 O O . SER A 1 97 ? 16.895 12.758 22.405 1.00 20.06 125 SER A O 1
ATOM 763 N N . GLN A 1 98 ? 18.235 11.440 23.665 1.00 21.35 126 GLN A N 1
ATOM 764 C CA . GLN A 1 98 ? 17.177 10.748 24.377 1.00 22.38 126 GLN A CA 1
ATOM 765 C C . GLN A 1 98 ? 16.185 11.728 25.001 1.00 21.37 126 GLN A C 1
ATOM 766 O O . GLN A 1 98 ? 16.557 12.633 25.748 1.00 22.57 126 GLN A O 1
ATOM 772 N N . GLY A 1 99 ? 14.906 11.565 24.682 1.00 20.23 127 GLY A N 1
ATOM 773 C CA . GLY A 1 99 ? 13.885 12.375 25.309 1.00 19.29 127 GLY A CA 1
ATOM 774 C C . GLY A 1 99 ? 13.657 13.748 24.704 1.00 18.11 127 GLY A C 1
ATOM 775 O O . GLY A 1 99 ? 12.885 14.526 25.228 1.00 18.96 127 GLY A O 1
ATOM 776 N N . ASP A 1 100 ? 14.346 14.055 23.604 1.00 18.53 128 ASP A N 1
ATOM 777 C CA . ASP A 1 100 ? 14.164 15.355 22.963 1.00 17.23 128 ASP A CA 1
ATOM 778 C C . ASP A 1 100 ? 12.725 15.499 22.490 1.00 17.38 128 ASP A C 1
ATOM 779 O O . ASP A 1 100 ? 12.112 14.516 22.033 1.00 18.06 128 ASP A O 1
ATOM 784 N N . GLU A 1 101 ? 12.229 16.723 22.591 1.00 16.11 129 GLU A N 1
ATOM 785 C CA . GLU A 1 101 ? 10.855 17.063 22.190 1.00 15.53 129 GLU A CA 1
ATOM 786 C C . GLU A 1 101 ? 10.873 17.843 20.889 1.00 15.27 129 GLU A C 1
ATOM 787 O O . GLU A 1 101 ? 11.520 18.882 20.807 1.00 14.95 129 GLU A O 1
ATOM 793 N N . ILE A 1 102 ? 10.199 17.323 19.857 1.00 13.77 130 ILE A N 1
ATOM 794 C CA . ILE A 1 102 ? 10.160 18.011 18.563 1.00 12.93 130 ILE A CA 1
ATOM 795 C C . ILE A 1 102 ? 8.740 18.531 18.374 1.00 12.50 130 ILE A C 1
ATOM 796 O O . ILE A 1 102 ? 7.794 17.755 18.517 1.00 13.46 130 ILE A O 1
ATOM 801 N N . THR A 1 103 ? 8.579 19.812 18.035 1.00 12.02 131 THR A N 1
ATOM 802 C CA . THR A 1 103 ? 7.229 20.390 17.998 1.00 12.43 131 THR A CA 1
ATOM 803 C C . THR A 1 103 ? 7.005 21.179 16.730 1.00 12.28 131 THR A C 1
ATOM 804 O O . THR A 1 103 ? 7.913 21.885 16.263 1.00 13.27 131 THR A O 1
ATOM 808 N N . VAL A 1 104 ? 5.798 21.053 16.155 1.00 11.93 132 VAL A N 1
ATOM 809 C CA . VAL A 1 104 ? 5.439 21.825 14.981 1.00 11.72 132 VAL A CA 1
ATOM 810 C C . VAL A 1 104 ? 4.130 22.551 15.231 1.00 12.23 132 VAL A C 1
ATOM 811 O O . VAL A 1 104 ? 3.408 22.213 16.186 1.00 12.42 132 VAL A O 1
ATOM 815 N N . GLY A 1 105 ? 3.831 23.538 14.404 1.00 12.22 133 GLY A N 1
ATOM 816 C CA . GLY A 1 105 ? 2.560 24.244 14.552 1.00 12.11 133 GLY A CA 1
ATOM 817 C C . GLY A 1 105 ? 2.567 25.423 15.503 1.00 12.60 133 GLY A C 1
ATOM 818 O O . GLY A 1 105 ? 1.573 26.152 15.570 1.00 13.33 133 GLY A O 1
ATOM 819 N N . VAL A 1 106 ? 3.682 25.644 16.202 1.00 11.73 134 VAL A N 1
ATOM 820 C CA . VAL A 1 106 ? 3.789 26.763 17.164 1.00 12.85 134 VAL A CA 1
ATOM 821 C C . VAL A 1 106 ? 3.379 28.082 16.499 1.00 13.82 134 VAL A C 1
ATOM 822 O O . VAL A 1 106 ? 3.768 28.376 15.362 1.00 14.98 134 VAL A O 1
ATOM 826 N N . GLY A 1 107 ? 2.544 28.861 17.197 1.00 13.88 135 GLY A N 1
ATOM 827 C CA . GLY A 1 107 ? 2.053 30.108 16.624 1.00 15.53 135 GLY A CA 1
ATOM 828 C C . GLY A 1 107 ? 0.539 30.130 16.563 1.00 16.61 135 GLY A C 1
ATOM 829 O O . GLY A 1 107 ? -0.078 31.209 16.529 1.00 17.68 135 GLY A O 1
ATOM 830 N N . VAL A 1 108 ? -0.048 28.942 16.519 1.00 16.00 136 VAL A N 1
ATOM 831 C CA . VAL A 1 108 ? -1.482 28.763 16.640 1.00 16.65 136 VAL A CA 1
ATOM 832 C C . VAL A 1 108 ? -1.674 27.623 17.627 1.00 17.95 136 VAL A C 1
ATOM 833 O O . VAL A 1 108 ? -1.438 26.475 17.315 1.00 17.09 136 VAL A O 1
ATOM 837 N N . GLU A 1 109 ? -2.097 27.946 18.842 1.00 19.36 137 GLU A N 1
ATOM 838 C CA . GLU A 1 109 ? -2.231 26.950 19.898 1.00 21.93 137 GLU A CA 1
ATOM 839 C C . GLU A 1 109 ? -2.903 25.640 19.463 1.00 21.10 137 GLU A C 1
ATOM 840 O O . GLU A 1 109 ? -2.411 24.547 19.772 1.00 21.38 137 GLU A O 1
ATOM 846 N N . SER A 1 110 ? -4.006 25.760 18.730 1.00 21.41 138 SER A N 1
ATOM 847 C CA . SER A 1 110 ? -4.766 24.604 18.305 1.00 21.90 138 SER A CA 1
ATOM 848 C C . SER A 1 110 ? -4.039 23.703 17.315 1.00 20.34 138 SER A C 1
ATOM 849 O O . SER A 1 110 ? -4.404 22.547 17.155 1.00 20.99 138 SER A O 1
ATOM 852 N N . ASP A 1 111 ? -2.995 24.223 16.677 1.00 18.23 139 ASP A N 1
ATOM 853 C CA . ASP A 1 111 ? -2.250 23.443 15.684 1.00 17.10 139 ASP A CA 1
ATOM 854 C C . ASP A 1 111 ? -1.016 22.753 16.271 1.00 16.68 139 ASP A C 1
ATOM 855 O O . ASP A 1 111 ? -0.327 22.013 15.536 1.00 16.86 139 ASP A O 1
ATOM 860 N N . ILE A 1 112 ? -0.697 23.014 17.533 1.00 15.72 140 ILE A N 1
ATOM 861 C CA . ILE A 1 112 ? 0.535 22.469 18.122 1.00 15.46 140 ILE A CA 1
ATOM 862 C C . ILE A 1 112 ? 0.481 20.958 18.165 1.00 15.05 140 ILE A C 1
ATOM 863 O O . ILE A 1 112 ? -0.471 20.378 18.680 1.00 15.78 140 ILE A O 1
ATOM 868 N N . LEU A 1 113 ? 1.496 20.325 17.588 1.00 13.98 141 LEU A N 1
ATOM 869 C CA . LEU A 1 113 ? 1.633 18.872 17.598 1.00 12.83 141 LEU A CA 1
ATOM 870 C C . LEU A 1 113 ? 3.048 18.617 18.128 1.00 13.09 141 LEU A C 1
ATOM 871 O O . LEU A 1 113 ? 4.018 19.075 17.531 1.00 13.76 141 LEU A O 1
ATOM 876 N N . SER A 1 114 ? 3.167 17.927 19.268 1.00 12.37 142 SER A N 1
ATOM 877 C CA . SER A 1 114 ? 4.475 17.705 19.890 1.00 13.15 142 SER A CA 1
ATOM 878 C C . SER A 1 114 ? 4.805 16.216 20.026 1.00 13.96 142 SER A C 1
ATOM 879 O O . SER A 1 114 ? 3.931 15.384 20.289 1.00 14.50 142 SER A O 1
ATOM 882 N N . LEU A 1 115 ? 6.084 15.886 19.836 1.00 13.80 143 LEU A N 1
ATOM 883 C CA . LEU A 1 115 ? 6.540 14.513 19.764 1.00 16.10 143 LEU A CA 1
ATOM 884 C C . LEU A 1 115 ? 7.757 14.377 20.642 1.00 16.63 143 LEU A C 1
ATOM 885 O O . LEU A 1 115 ? 8.587 15.293 20.695 1.00 18.04 143 LEU A O 1
ATOM 890 N N . VAL A 1 116 ? 7.871 13.251 21.326 1.00 15.61 144 VAL A N 1
ATOM 891 C CA . VAL A 1 116 ? 9.063 13.004 22.137 1.00 16.75 144 VAL A CA 1
ATOM 892 C C . VAL A 1 116 ? 9.754 11.758 21.581 1.00 16.13 144 VAL A C 1
ATOM 893 O O . VAL A 1 116 ? 9.114 10.747 21.278 1.00 16.02 144 VAL A O 1
ATOM 897 N N . ILE A 1 117 ? 11.072 11.839 21.394 1.00 17.29 145 ILE A N 1
ATOM 898 C CA . ILE A 1 117 ? 11.818 10.726 20.800 1.00 18.51 145 ILE A CA 1
ATOM 899 C C . ILE A 1 117 ? 12.567 9.905 21.843 1.00 18.73 145 ILE A C 1
ATOM 900 O O . ILE A 1 117 ? 13.269 10.475 22.706 1.00 20.50 145 ILE A O 1
ATOM 905 N N . PHE A 1 118 ? 12.404 8.593 21.768 1.00 19.14 146 PHE A N 1
ATOM 906 C CA . PHE A 1 118 ? 13.183 7.682 22.597 1.00 19.82 146 PHE A CA 1
ATOM 907 C C . PHE A 1 118 ? 14.021 6.813 21.683 1.00 19.80 146 PHE A C 1
ATOM 908 O O . PHE A 1 118 ? 13.518 6.105 20.823 1.00 20.21 146 PHE A O 1
ATOM 916 N N . ILE A 1 119 ? 15.333 6.858 21.898 1.00 20.13 147 ILE A N 1
ATOM 917 C CA . ILE A 1 119 ? 16.258 6.205 21.000 1.00 20.56 147 ILE A CA 1
ATOM 918 C C . ILE A 1 119 ? 16.667 4.832 21.522 1.00 21.30 147 ILE A C 1
ATOM 919 O O . ILE A 1 119 ? 16.909 4.689 22.712 1.00 21.65 147 ILE A O 1
ATOM 924 N N . ASN A 1 120 ? 16.718 3.856 20.629 1.00 21.50 148 ASN A N 1
ATOM 925 C CA . ASN A 1 120 ? 17.113 2.492 20.969 1.00 23.70 148 ASN A CA 1
ATOM 926 C C . ASN A 1 120 ? 18.630 2.402 20.901 1.00 24.71 148 ASN A C 1
ATOM 927 O O . ASN A 1 120 ? 19.192 2.231 19.822 1.00 24.50 148 ASN A O 1
ATOM 932 N N . ASP A 1 121 ? 19.276 2.502 22.060 1.00 26.88 149 ASP A N 1
ATOM 933 C CA . ASP A 1 121 ? 20.734 2.510 22.119 1.00 28.84 149 ASP A CA 1
ATOM 934 C C . ASP A 1 121 ? 21.317 1.199 21.592 1.00 29.87 149 ASP A C 1
ATOM 935 O O . ASP A 1 121 ? 22.445 1.162 21.063 1.00 29.19 149 ASP A O 1
ATOM 940 N N . LYS A 1 122 ? 20.557 0.122 21.751 1.00 30.12 150 LYS A N 1
ATOM 941 C CA . LYS A 1 122 ? 20.998 -1.188 21.285 1.00 31.39 150 LYS A CA 1
ATOM 942 C C . LYS A 1 122 ? 21.139 -1.235 19.774 1.00 31.27 150 LYS A C 1
ATOM 943 O O . LYS A 1 122 ? 22.070 -1.852 19.260 1.00 31.64 150 LYS A O 1
ATOM 949 N N . PHE A 1 123 ? 20.219 -0.584 19.057 1.00 30.46 151 PHE A N 1
ATOM 950 C CA . PHE A 1 123 ? 20.301 -0.543 17.604 1.00 29.69 151 PHE A CA 1
ATOM 951 C C . PHE A 1 123 ? 21.603 0.148 17.223 1.00 30.02 151 PHE A C 1
ATOM 952 O O . PHE A 1 123 ? 22.308 -0.285 16.317 1.00 29.70 151 PHE A O 1
ATOM 960 N N . LYS A 1 124 ? 21.911 1.232 17.918 1.00 30.61 152 LYS A N 1
ATOM 961 C CA . LYS A 1 124 ? 23.102 2.009 17.606 1.00 31.65 152 LYS A CA 1
ATOM 962 C C . LYS A 1 124 ? 24.361 1.178 17.840 1.00 32.95 152 LYS A C 1
ATOM 963 O O . LYS A 1 124 ? 25.254 1.142 16.991 1.00 33.11 152 LYS A O 1
ATOM 969 N N . GLN A 1 125 ? 24.416 0.507 18.989 1.00 34.51 153 GLN A N 1
ATOM 970 C CA . GLN A 1 125 ? 25.525 -0.394 19.314 1.00 36.33 153 GLN A CA 1
ATOM 971 C C . GLN A 1 125 ? 25.700 -1.448 18.226 1.00 36.77 153 GLN A C 1
ATOM 972 O O . GLN A 1 125 ? 26.804 -1.677 17.733 1.00 37.06 153 GLN A O 1
ATOM 978 N N . CYS A 1 126 ? 24.596 -2.091 17.866 1.00 37.32 154 CYS A N 1
ATOM 979 C CA . CYS A 1 126 ? 24.590 -3.153 16.867 1.00 38.08 154 CYS A CA 1
ATOM 980 C C . CYS A 1 126 ? 25.025 -2.665 15.482 1.00 37.92 154 CYS A C 1
ATOM 981 O O . CYS A 1 126 ? 25.697 -3.388 14.737 1.00 37.90 154 CYS A O 1
ATOM 984 N N . LEU A 1 127 ? 24.629 -1.446 15.134 1.00 37.61 155 LEU A N 1
ATOM 985 C CA . LEU A 1 127 ? 25.039 -0.856 13.864 1.00 37.44 155 LEU A CA 1
ATOM 986 C C . LEU A 1 127 ? 26.541 -0.603 13.880 1.00 37.64 155 LEU A C 1
ATOM 987 O O . LEU A 1 127 ? 27.265 -1.086 13.009 1.00 38.01 155 LEU A O 1
ATOM 992 N N . ILE B 1 4 ? 1.776 22.454 36.340 1.00 26.55 32 ILE B N 1
ATOM 993 C CA . ILE B 1 4 ? 1.672 21.038 35.861 1.00 26.32 32 ILE B CA 1
ATOM 994 C C . ILE B 1 4 ? 2.978 20.303 36.073 1.00 26.06 32 ILE B C 1
ATOM 995 O O . ILE B 1 4 ? 4.046 20.773 35.681 1.00 26.46 32 ILE B O 1
ATOM 1000 N N . VAL B 1 5 ? 2.888 19.150 36.740 1.00 25.37 33 VAL B N 1
ATOM 1001 C CA . VAL B 1 5 ? 4.067 18.361 37.069 1.00 24.54 33 VAL B CA 1
ATOM 1002 C C . VAL B 1 5 ? 4.398 17.336 35.983 1.00 23.96 33 VAL B C 1
ATOM 1003 O O . VAL B 1 5 ? 5.555 17.119 35.640 1.00 23.89 33 VAL B O 1
ATOM 1007 N N . CYS B 1 6 ? 3.364 16.704 35.454 1.00 23.48 34 CYS B N 1
ATOM 1008 C CA . CYS B 1 6 ? 3.572 15.727 34.394 1.00 22.91 34 CYS B CA 1
ATOM 1009 C C . CYS B 1 6 ? 2.303 15.446 33.612 1.00 21.74 34 CYS B C 1
ATOM 1010 O O . CYS B 1 6 ? 1.186 15.743 34.062 1.00 21.88 34 CYS B O 1
ATOM 1013 N N . ARG B 1 7 ? 2.499 14.918 32.406 1.00 20.97 35 ARG B N 1
ATOM 1014 C CA . ARG B 1 7 ? 1.405 14.463 31.558 1.00 20.78 35 ARG B CA 1
ATOM 1015 C C . ARG B 1 7 ? 1.381 12.926 31.493 1.00 20.63 35 ARG B C 1
ATOM 1016 O O . ARG B 1 7 ? 2.413 12.278 31.324 1.00 21.09 35 ARG B O 1
ATOM 1024 N N . VAL B 1 8 ? 0.188 12.375 31.642 1.00 20.33 36 VAL B N 1
ATOM 1025 C CA . VAL B 1 8 ? 0.011 10.918 31.576 1.00 20.70 36 VAL B CA 1
ATOM 1026 C C . VAL B 1 8 ? -0.639 10.610 30.238 1.00 21.53 36 VAL B C 1
ATOM 1027 O O . VAL B 1 8 ? -1.750 11.066 29.977 1.00 21.77 36 VAL B O 1
ATOM 1031 N N . ILE B 1 9 ? 0.075 9.863 29.397 1.00 21.72 37 ILE B N 1
ATOM 1032 C CA . ILE B 1 9 ? -0.427 9.457 28.095 1.00 23.18 37 ILE B CA 1
ATOM 1033 C C . ILE B 1 9 ? -0.782 7.985 28.172 1.00 23.77 37 ILE B C 1
ATOM 1034 O O . ILE B 1 9 ? 0.102 7.171 28.349 1.00 24.49 37 ILE B O 1
ATOM 1039 N N . CYS B 1 10 ? -2.065 7.674 28.042 1.00 24.56 38 CYS B N 1
ATOM 1040 C CA . CYS B 1 10 ? -2.526 6.286 27.998 1.00 27.19 38 CYS B CA 1
ATOM 1041 C C . CYS B 1 10 ? -2.384 5.770 26.578 1.00 28.79 38 CYS B C 1
ATOM 1042 O O . CYS B 1 10 ? -3.112 6.197 25.673 1.00 29.78 38 CYS B O 1
ATOM 1045 N N . THR B 1 11 ? -1.432 4.874 26.381 1.00 30.37 39 THR B N 1
ATOM 1046 C CA . THR B 1 11 ? -1.160 4.327 25.055 1.00 32.10 39 THR B CA 1
ATOM 1047 C C . THR B 1 11 ? -2.140 3.247 24.602 1.00 32.88 39 THR B C 1
ATOM 1048 O O . THR B 1 11 ? -2.224 2.955 23.407 1.00 33.71 39 THR B O 1
ATOM 1052 N N . THR B 1 12 ? -2.904 2.672 25.529 1.00 33.53 40 THR B N 1
ATOM 1053 C CA . THR B 1 12 ? -3.854 1.604 25.182 1.00 33.78 40 THR B CA 1
ATOM 1054 C C . THR B 1 12 ? -5.277 2.079 24.830 1.00 34.30 40 THR B C 1
ATOM 1055 O O . THR B 1 12 ? -6.171 1.263 24.560 1.00 34.31 40 THR B O 1
ATOM 1059 N N . GLY B 1 13 ? -5.481 3.393 24.863 1.00 34.49 41 GLY B N 1
ATOM 1060 C CA . GLY B 1 13 ? -6.715 4.000 24.387 1.00 34.69 41 GLY B CA 1
ATOM 1061 C C . GLY B 1 13 ? -7.925 4.190 25.283 1.00 34.95 41 GLY B C 1
ATOM 1062 O O . GLY B 1 13 ? -8.896 4.828 24.878 1.00 35.29 41 GLY B O 1
ATOM 1063 N N . GLN B 1 14 ? -7.893 3.661 26.498 1.00 34.52 42 GLN B N 1
ATOM 1064 C CA . GLN B 1 14 ? -9.058 3.757 27.364 1.00 34.31 42 GLN B CA 1
ATOM 1065 C C . GLN B 1 14 ? -9.283 5.125 27.997 1.00 33.78 42 GLN B C 1
ATOM 1066 O O . GLN B 1 14 ? -10.405 5.457 28.377 1.00 34.14 42 GLN B O 1
ATOM 1072 N N . ILE B 1 15 ? -8.225 5.921 28.102 1.00 33.52 43 ILE B N 1
ATOM 1073 C CA . ILE B 1 15 ? -8.308 7.175 28.835 1.00 32.78 43 ILE B CA 1
ATOM 1074 C C . ILE B 1 15 ? -7.695 8.348 28.077 1.00 31.96 43 ILE B C 1
ATOM 1075 O O . ILE B 1 15 ? -6.627 8.214 27.487 1.00 31.94 43 ILE B O 1
ATOM 1080 N N . PRO B 1 16 ? -8.354 9.504 28.104 1.00 31.71 44 PRO B N 1
ATOM 1081 C CA . PRO B 1 16 ? -7.796 10.699 27.455 1.00 31.18 44 PRO B CA 1
ATOM 1082 C C . PRO B 1 16 ? -6.590 11.244 28.230 1.00 30.51 44 PRO B C 1
ATOM 1083 O O . PRO B 1 16 ? -6.326 10.864 29.383 1.00 30.49 44 PRO B O 1
ATOM 1087 N N . ILE B 1 17 ? -5.862 12.143 27.587 1.00 29.30 45 ILE B N 1
ATOM 1088 C CA . ILE B 1 17 ? -4.713 12.781 28.186 1.00 27.93 45 ILE B CA 1
ATOM 1089 C C . ILE B 1 17 ? -5.114 13.507 29.444 1.00 27.53 45 ILE B C 1
ATOM 1090 O O . ILE B 1 17 ? -6.131 14.195 29.471 1.00 27.35 45 ILE B O 1
ATOM 1095 N N . ARG B 1 18 ? -4.304 13.349 30.489 1.00 26.87 46 ARG B N 1
ATOM 1096 C CA . ARG B 1 18 ? -4.525 13.996 31.769 1.00 26.66 46 ARG B CA 1
ATOM 1097 C C . ARG B 1 18 ? -3.180 14.540 32.229 1.00 26.53 46 ARG B C 1
ATOM 1098 O O . ARG B 1 18 ? -2.139 13.930 31.977 1.00 26.29 46 ARG B O 1
ATOM 1106 N N . ASP B 1 19 ? -3.204 15.708 32.868 1.00 26.05 47 ASP B N 1
ATOM 1107 C CA . ASP B 1 19 ? -2.023 16.292 33.485 1.00 26.76 47 ASP B CA 1
ATOM 1108 C C . ASP B 1 19 ? -2.197 16.261 35.008 1.00 27.76 47 ASP B C 1
ATOM 1109 O O . ASP B 1 19 ? -3.308 16.439 35.518 1.00 27.74 47 ASP B O 1
ATOM 1114 N N . LEU B 1 20 ? -1.098 16.063 35.720 1.00 28.74 48 LEU B N 1
ATOM 1115 C CA . LEU B 1 20 ? -1.115 16.099 37.178 1.00 30.46 48 LEU B CA 1
ATOM 1116 C C . LEU B 1 20 ? -0.512 17.419 37.634 1.00 32.07 48 LEU B C 1
ATOM 1117 O O . LEU B 1 20 ? 0.502 17.852 37.099 1.00 31.69 48 LEU B O 1
ATOM 1122 N N . SER B 1 21 ? -1.113 18.032 38.652 1.00 34.70 49 SER B N 1
ATOM 1123 C CA . SER B 1 21 ? -0.679 19.348 39.107 1.00 37.65 49 SER B CA 1
ATOM 1124 C C . SER B 1 21 ? -0.307 19.394 40.586 1.00 39.40 49 SER B C 1
ATOM 1125 O O . SER B 1 21 ? -0.614 18.481 41.346 1.00 39.24 49 SER B O 1
ATOM 1128 N N . ALA B 1 22 ? 0.356 20.481 40.970 1.00 41.95 50 ALA B N 1
ATOM 1129 C CA . ALA B 1 22 ? 0.775 20.708 42.352 1.00 44.39 50 ALA B CA 1
ATOM 1130 C C . ALA B 1 22 ? 1.215 22.157 42.531 1.00 46.18 50 ALA B C 1
ATOM 1131 O O . ALA B 1 22 ? 2.130 22.617 41.845 1.00 46.72 50 ALA B O 1
ATOM 1133 N N . ASP B 1 23 ? 0.569 22.874 43.450 1.00 48.41 51 ASP B N 1
ATOM 1134 C CA . ASP B 1 23 ? 0.931 24.265 43.725 1.00 50.50 51 ASP B CA 1
ATOM 1135 C C . ASP B 1 23 ? 2.327 24.318 44.343 1.00 51.44 51 ASP B C 1
ATOM 1136 O O . ASP B 1 23 ? 2.537 23.846 45.464 1.00 51.54 51 ASP B O 1
ATOM 1141 N N . ILE B 1 24 ? 3.266 24.906 43.606 1.00 52.75 52 ILE B N 1
ATOM 1142 C CA . ILE B 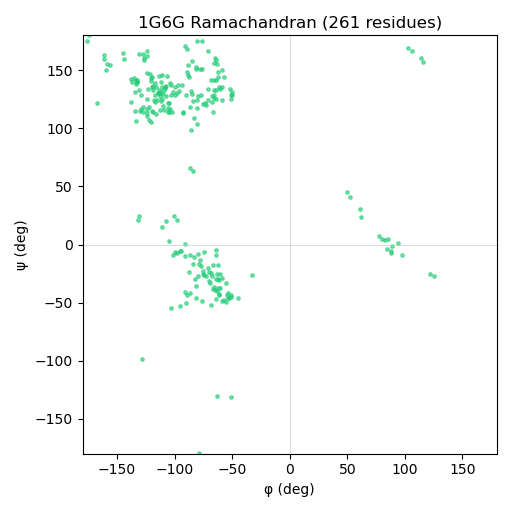1 24 ? 4.677 24.948 43.999 1.00 54.28 52 ILE B CA 1
ATOM 1143 C C . ILE B 1 24 ? 4.983 25.708 45.293 1.00 55.10 52 ILE B C 1
ATOM 1144 O O . ILE B 1 24 ? 5.827 25.277 46.080 1.00 55.38 52 ILE B O 1
ATOM 1149 N N . SER B 1 25 ? 4.322 26.841 45.508 1.00 56.21 53 SER B N 1
ATOM 1150 C CA . SER B 1 25 ? 4.546 27.608 46.732 1.00 57.30 53 SER B CA 1
ATOM 1151 C C . SER B 1 25 ? 4.231 26.753 47.950 1.00 57.99 53 SER B C 1
ATOM 1152 O O . SER B 1 25 ? 5.024 26.668 48.890 1.00 58.20 53 SER B O 1
ATOM 1155 N N . GLN B 1 26 ? 3.070 26.110 47.914 1.00 58.86 54 GLN B N 1
ATOM 1156 C CA . GLN B 1 26 ? 2.605 25.279 49.016 1.00 59.70 54 GLN B CA 1
ATOM 1157 C C . GLN B 1 26 ? 3.414 23.994 49.162 1.00 60.00 54 GLN B C 1
ATOM 1158 O O . GLN B 1 26 ? 3.467 23.408 50.239 1.00 60.16 54 GLN B O 1
ATOM 1164 N N . VAL B 1 27 ? 4.052 23.565 48.079 1.00 60.55 55 VAL B N 1
ATOM 1165 C CA . VAL B 1 27 ? 4.890 22.370 48.105 1.00 61.03 55 VAL B CA 1
ATOM 1166 C C . VAL B 1 27 ? 6.161 22.606 48.924 1.00 61.52 55 VAL B C 1
ATOM 1167 O O . VAL B 1 27 ? 6.672 21.697 49.582 1.00 61.59 55 VAL B O 1
ATOM 1171 N N . LEU B 1 28 ? 6.664 23.835 48.890 1.00 62.11 56 LEU B N 1
ATOM 1172 C CA . LEU B 1 28 ? 7.854 24.182 49.658 1.00 62.71 56 LEU B CA 1
ATOM 1173 C C . LEU B 1 28 ? 7.473 24.531 51.092 1.00 62.94 56 LEU B C 1
ATOM 1174 O O . LEU B 1 28 ? 8.318 24.551 51.986 1.00 63.14 56 LEU B O 1
ATOM 1179 N N . LYS B 1 29 ? 6.188 24.795 51.297 1.00 63.22 57 LYS B N 1
ATOM 1180 C CA . LYS B 1 29 ? 5.655 25.118 52.613 1.00 63.55 57 LYS B CA 1
ATOM 1181 C C . LYS B 1 29 ? 5.515 23.832 53.423 1.00 63.49 57 LYS B C 1
ATOM 1182 O O . LYS B 1 29 ? 5.406 23.863 54.648 1.00 63.62 57 LYS B O 1
ATOM 1188 N N . GLU B 1 30 ? 5.520 22.701 52.726 1.00 63.33 58 GLU B N 1
ATOM 1189 C CA . GLU B 1 30 ? 5.348 21.411 53.376 1.00 63.15 58 GLU B CA 1
ATOM 1190 C C . GLU B 1 30 ? 6.681 20.758 53.719 1.00 62.75 58 GLU B C 1
ATOM 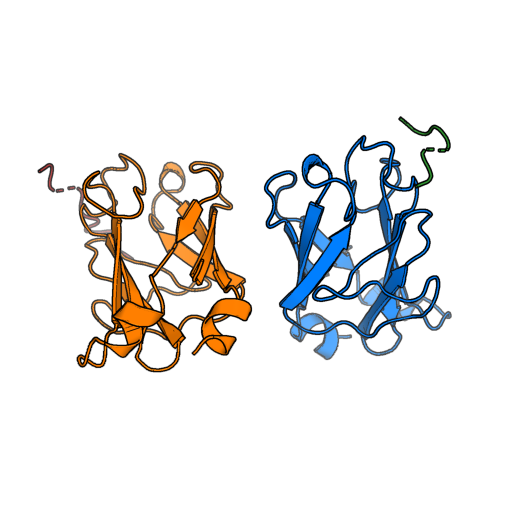1191 O O . GLU B 1 30 ? 7.624 20.769 52.924 1.00 62.85 58 GLU B O 1
ATOM 1197 N N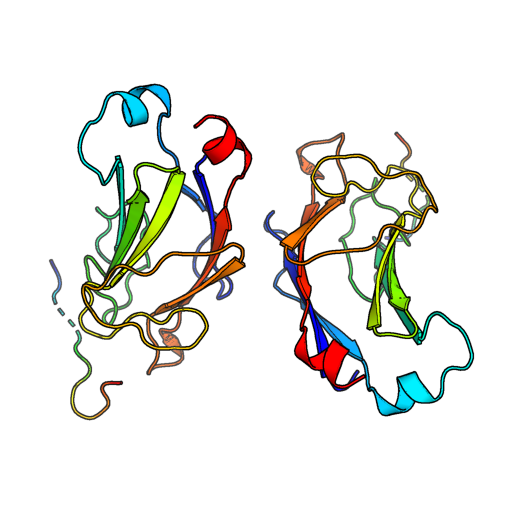 . LYS B 1 31 ? 6.737 20.191 54.919 1.00 62.17 59 LYS B N 1
ATOM 1198 C CA . LYS B 1 31 ? 7.967 19.642 55.469 1.00 61.53 59 LYS B CA 1
ATOM 1199 C C . LYS B 1 31 ? 8.250 18.204 55.081 1.00 60.76 59 LYS B C 1
ATOM 1200 O O . LYS B 1 31 ? 9.397 17.848 54.790 1.00 60.72 59 LYS B O 1
ATOM 1206 N N . ARG B 1 32 ? 7.215 17.371 55.100 1.00 59.74 60 ARG B N 1
ATOM 1207 C CA . ARG B 1 32 ? 7.421 15.944 54.882 1.00 58.69 60 ARG B CA 1
ATOM 1208 C C . ARG B 1 32 ? 8.060 15.577 53.547 1.00 57.56 60 ARG B C 1
ATOM 1209 O O . ARG B 1 32 ? 7.577 15.948 52.480 1.00 57.83 60 ARG B O 1
ATOM 1217 N N . SER B 1 33 ? 9.167 14.849 53.651 1.00 55.92 61 SER B N 1
ATOM 1218 C CA . SER B 1 33 ? 9.956 14.364 52.524 1.00 54.20 61 SER B CA 1
ATOM 1219 C C . SER B 1 33 ? 9.123 14.027 51.281 1.00 52.82 61 SER B C 1
ATOM 1220 O O . SER B 1 33 ? 9.632 14.049 50.160 1.00 52.75 61 SER B O 1
ATOM 1223 N N . ILE B 1 34 ? 7.854 13.686 51.484 1.00 50.88 62 ILE B N 1
ATOM 1224 C CA . ILE B 1 34 ? 6.939 13.454 50.371 1.00 48.93 62 ILE B CA 1
ATOM 1225 C C . ILE B 1 34 ? 6.028 14.668 50.267 1.00 47.44 62 ILE B C 1
ATOM 1226 O O . ILE B 1 34 ? 5.264 14.958 51.186 1.00 47.54 62 ILE B O 1
ATOM 1231 N N . LYS B 1 35 ? 6.112 15.375 49.144 1.00 45.43 63 LYS B N 1
ATOM 1232 C CA . LYS B 1 35 ? 5.374 16.622 48.964 1.00 43.30 63 LYS B CA 1
ATOM 1233 C C . LYS B 1 35 ? 3.917 16.462 48.550 1.00 41.62 63 LYS B C 1
ATOM 1234 O O . LYS B 1 35 ? 3.074 17.257 48.947 1.00 41.31 63 LYS B O 1
ATOM 1240 N N . LYS B 1 36 ? 3.625 15.457 47.729 1.00 39.36 64 LYS B N 1
ATOM 1241 C CA . LYS B 1 36 ? 2.253 15.212 47.291 1.00 37.42 64 LYS B CA 1
ATOM 1242 C C . LYS B 1 36 ? 2.093 13.774 46.816 1.00 35.83 64 LYS B C 1
ATOM 1243 O O . LYS B 1 36 ? 3.063 13.135 46.426 1.00 35.39 64 LYS B O 1
ATOM 1249 N N . VAL B 1 37 ? 0.863 13.275 46.881 1.00 34.23 65 VAL B N 1
ATOM 1250 C CA . VAL B 1 37 ? 0.552 11.922 46.440 1.00 32.78 65 VAL B CA 1
ATOM 1251 C C . VAL B 1 37 ? -0.631 11.931 45.491 1.00 31.08 65 VAL B C 1
ATOM 1252 O O . VAL B 1 37 ? -1.676 12.510 45.795 1.00 31.42 65 VAL B O 1
ATOM 1256 N N . TRP B 1 38 ? -0.474 11.306 44.326 1.00 29.52 66 TRP B N 1
ATOM 1257 C CA . TRP B 1 38 ? -1.600 11.140 43.426 1.00 27.66 66 TRP B CA 1
ATOM 1258 C C . TRP B 1 38 ? -1.911 9.654 43.401 1.00 26.88 66 TRP B C 1
ATOM 1259 O O . TRP B 1 38 ? -1.018 8.850 43.224 1.00 25.89 66 TRP B O 1
ATOM 1270 N N . THR B 1 39 ? -3.173 9.300 43.564 1.00 26.43 67 THR B N 1
ATOM 1271 C CA . THR B 1 39 ? -3.552 7.889 43.581 1.00 26.84 67 THR B CA 1
ATOM 1272 C C . THR B 1 39 ? -4.188 7.496 42.256 1.00 26.24 67 THR B C 1
ATOM 1273 O O . THR B 1 39 ? -4.985 8.252 41.685 1.00 25.88 67 THR B O 1
ATOM 1277 N N . PHE B 1 40 ? -3.801 6.320 41.768 1.00 24.81 68 PHE B N 1
ATOM 1278 C CA . PHE B 1 40 ? -4.346 5.752 40.541 1.00 24.51 68 PHE B CA 1
ATOM 1279 C C . PHE B 1 40 ? -5.093 4.481 40.916 1.00 24.78 68 PHE B C 1
ATOM 1280 O O . PHE B 1 40 ? -4.520 3.602 41.552 1.00 24.98 68 PHE B O 1
ATOM 1288 N N . GLY B 1 41 ? -6.364 4.374 40.552 1.00 25.36 69 GLY B N 1
ATOM 1289 C CA . GLY B 1 41 ? -7.116 3.174 40.889 1.00 26.55 69 GLY B CA 1
ATOM 1290 C C . GLY B 1 41 ? -8.514 3.118 40.310 1.00 27.23 69 GLY B C 1
ATOM 1291 O O . GLY B 1 41 ? -8.944 4.049 39.619 1.00 27.72 69 GLY B O 1
ATOM 1292 N N . ARG B 1 42 ? -9.218 2.026 40.606 1.00 27.39 70 ARG B N 1
ATOM 1293 C CA . ARG B 1 42 ? -10.582 1.794 40.145 1.00 28.63 70 ARG B CA 1
ATOM 1294 C C . ARG B 1 42 ? -11.583 2.657 40.930 1.00 29.52 70 ARG B C 1
ATOM 1295 O O . ARG B 1 42 ? -12.664 2.992 40.428 1.00 29.61 70 ARG B O 1
ATOM 1303 N N . ASN B 1 43 ? -11.224 3.038 42.155 1.00 31.15 71 ASN B N 1
ATOM 1304 C CA . ASN B 1 43 ? -12.101 3.873 42.969 1.00 32.70 71 ASN B CA 1
ATOM 1305 C C . ASN B 1 43 ? -12.135 5.287 42.376 1.00 33.28 71 ASN B C 1
ATOM 1306 O O . ASN B 1 43 ? -11.094 5.904 42.193 1.00 33.24 71 ASN B O 1
ATOM 1311 N N . PRO B 1 44 ? -13.329 5.791 42.067 1.00 34.15 72 PRO B N 1
ATOM 1312 C CA . PRO B 1 44 ? -13.472 7.129 41.469 1.00 34.65 72 PRO B CA 1
ATOM 1313 C C . PRO B 1 44 ? -13.005 8.260 42.386 1.00 34.96 72 PRO B C 1
ATOM 1314 O O . PRO B 1 44 ? -12.918 9.399 41.940 1.00 35.90 72 PRO B O 1
ATOM 1318 N N . ALA B 1 45 ? -12.705 7.956 43.643 1.00 35.01 73 ALA B N 1
ATOM 1319 C CA . ALA B 1 45 ? -12.180 8.962 44.562 1.00 34.51 73 ALA B CA 1
ATOM 1320 C C . ALA B 1 45 ? -10.698 9.201 44.296 1.00 34.21 73 ALA B C 1
ATOM 1321 O O . ALA B 1 45 ? -10.108 10.161 44.805 1.00 34.79 73 ALA B O 1
ATOM 1323 N N . CYS B 1 46 ? -10.089 8.314 43.514 1.00 32.90 74 CYS B N 1
ATOM 1324 C CA . CYS B 1 46 ? -8.682 8.455 43.177 1.00 31.53 74 CYS B CA 1
ATOM 1325 C C . CYS B 1 46 ? -8.469 9.692 42.328 1.00 31.55 74 CYS B C 1
ATOM 1326 O O . CYS B 1 46 ? -9.384 10.145 41.645 1.00 32.48 74 CYS B O 1
ATOM 1329 N N . ASP B 1 47 ? -7.257 10.220 42.359 1.00 31.00 75 ASP B N 1
ATOM 1330 C CA . ASP B 1 47 ? -6.907 11.371 41.538 1.00 31.12 75 ASP B CA 1
ATOM 1331 C C . ASP B 1 47 ? -7.060 11.030 40.058 1.00 31.04 75 ASP B C 1
ATOM 1332 O O . ASP B 1 47 ? -7.587 11.818 39.257 1.00 31.54 75 ASP B O 1
ATOM 1337 N N . TYR B 1 48 ? -6.598 9.836 39.700 1.00 30.51 76 TYR B N 1
ATOM 1338 C CA . TYR B 1 48 ? -6.633 9.363 38.322 1.00 29.56 76 TYR B CA 1
ATOM 1339 C C . TYR B 1 48 ? -7.384 8.052 38.284 1.00 30.22 76 TYR B C 1
ATOM 1340 O O . TYR B 1 48 ? -6.911 7.044 38.824 1.00 29.21 76 TYR B O 1
ATOM 1349 N N . HIS B 1 49 ? -8.548 8.062 37.644 1.00 30.20 77 HIS B N 1
ATOM 1350 C CA . HIS B 1 49 ? -9.384 6.880 37.551 1.00 30.93 77 HIS B CA 1
ATOM 1351 C C . HIS B 1 49 ? -8.866 5.944 36.466 1.00 30.51 77 HIS B C 1
ATOM 1352 O O . HIS B 1 49 ? -8.655 6.352 35.324 1.00 30.24 77 HIS B O 1
ATOM 1359 N N . LEU B 1 50 ? -8.659 4.678 36.815 1.00 29.64 78 LEU B N 1
ATOM 1360 C CA . LEU B 1 50 ? -8.181 3.709 35.834 1.00 29.52 78 LEU B CA 1
ATOM 1361 C C . LEU B 1 50 ? -9.320 3.003 35.115 1.00 30.14 78 LEU B C 1
ATOM 1362 O O . LEU B 1 50 ? -9.088 2.288 34.148 1.00 30.98 78 LEU B O 1
ATOM 1367 N N . GLY B 1 51 ? -10.550 3.183 35.585 1.00 31.01 79 GLY B N 1
ATOM 1368 C CA . GLY B 1 51 ? -11.684 2.537 34.948 1.00 32.10 79 GLY B CA 1
ATOM 1369 C C . GLY B 1 51 ? -12.234 1.366 35.744 1.00 32.94 79 GLY B C 1
ATOM 1370 O O . GLY B 1 51 ? -11.578 0.879 36.673 1.00 33.54 79 GLY B O 1
ATOM 1371 N N . ASN B 1 52 ? -13.427 0.904 35.374 1.00 33.33 80 ASN B N 1
ATOM 1372 C CA . ASN B 1 52 ? -14.103 -0.179 36.095 1.00 33.26 80 ASN B CA 1
ATOM 1373 C C . ASN B 1 52 ? -13.643 -1.566 35.653 1.00 32.17 80 ASN B C 1
ATOM 1374 O O . ASN B 1 52 ? -14.418 -2.350 35.112 1.00 32.78 80 ASN B O 1
ATOM 1379 N N . ILE B 1 53 ? -12.366 -1.853 35.873 1.00 30.68 81 ILE B N 1
ATOM 1380 C CA . ILE B 1 53 ? -11.803 -3.151 35.526 1.00 29.14 81 ILE B CA 1
ATOM 1381 C C . ILE B 1 53 ? -11.645 -3.896 36.860 1.00 28.08 81 ILE B C 1
ATOM 1382 O O . ILE B 1 53 ? -10.882 -3.467 37.717 1.00 27.36 81 ILE B O 1
ATOM 1387 N N . SER B 1 54 ? -12.399 -4.978 37.031 1.00 26.74 82 SER B N 1
ATOM 1388 C CA . SER B 1 54 ? -12.501 -5.698 38.307 1.00 26.23 82 SER B CA 1
ATOM 1389 C C . SER B 1 54 ? -11.180 -6.175 38.922 1.00 24.67 82 SER B C 1
ATOM 1390 O O . SER B 1 54 ? -11.048 -6.221 40.149 1.00 24.38 82 SER B O 1
ATOM 1393 N N . ARG B 1 55 ? -10.225 -6.521 38.071 1.00 23.63 83 ARG B N 1
ATOM 1394 C CA . ARG B 1 55 ? -8.906 -6.968 38.530 1.00 21.88 83 ARG B CA 1
ATOM 1395 C C . ARG B 1 55 ? -7.975 -5.830 38.926 1.00 21.58 83 ARG B C 1
ATOM 1396 O O . ARG B 1 55 ? -6.880 -6.064 39.434 1.00 20.82 83 ARG B O 1
ATOM 1404 N N . LEU B 1 56 ? -8.370 -4.588 38.663 1.00 21.04 84 LEU B N 1
ATOM 1405 C CA . LEU B 1 56 ? -7.550 -3.480 39.113 1.00 20.77 84 LEU B CA 1
ATOM 1406 C C . LEU B 1 56 ? -7.985 -3.104 40.522 1.00 20.46 84 LEU B C 1
ATOM 1407 O O . LEU B 1 56 ? -9.162 -3.191 40.863 1.00 20.80 84 LEU B O 1
ATOM 1412 N N . SER B 1 57 ? -7.037 -2.684 41.350 1.00 20.88 85 SER B N 1
ATOM 1413 C CA . SER B 1 57 ? -7.367 -2.345 42.733 1.00 21.42 85 SER B CA 1
ATOM 1414 C C . SER B 1 57 ? -8.061 -0.994 42.873 1.00 22.88 85 SER B C 1
ATOM 1415 O O . SER B 1 57 ? -7.848 -0.096 42.058 1.00 22.68 85 SER B O 1
ATOM 1418 N N . ASN B 1 58 ? -8.893 -0.858 43.909 1.00 23.34 86 ASN B N 1
ATOM 1419 C CA . ASN B 1 58 ? -9.559 0.424 44.187 1.00 24.24 86 ASN B CA 1
ATOM 1420 C C . ASN B 1 58 ? -8.529 1.545 44.282 1.00 24.15 86 ASN B C 1
ATOM 1421 O O . ASN B 1 58 ? -8.712 2.637 43.722 1.00 24.40 86 ASN B O 1
ATOM 1426 N N . LYS B 1 59 ? -7.453 1.276 45.014 1.00 24.03 87 LYS B N 1
ATOM 1427 C CA . LYS B 1 59 ? -6.283 2.144 45.046 1.00 23.85 87 LYS B CA 1
ATOM 1428 C C . LYS B 1 59 ? -5.151 1.240 44.555 1.00 22.67 87 LYS B C 1
ATOM 1429 O O . LYS B 1 59 ? -4.707 0.338 45.268 1.00 22.28 87 LYS B O 1
ATOM 1435 N N . HIS B 1 60 ? -4.715 1.452 43.308 1.00 20.94 88 HIS B N 1
ATOM 1436 C CA . HIS B 1 60 ? -3.791 0.510 42.651 1.00 20.41 88 HIS B CA 1
ATOM 1437 C C . HIS B 1 60 ? -2.332 0.880 42.750 1.00 20.47 88 HIS B C 1
ATOM 1438 O O . HIS B 1 60 ? -1.488 0.055 43.127 1.00 20.80 88 HIS B O 1
ATOM 1445 N N . PHE B 1 61 ? -1.997 2.112 42.359 1.00 20.13 89 PHE B N 1
ATOM 1446 C CA . PHE B 1 61 ? -0.632 2.575 42.573 1.00 20.58 89 PHE B CA 1
ATOM 1447 C C . PHE B 1 61 ? -0.623 4.062 42.901 1.00 20.91 89 PHE B C 1
ATOM 1448 O O . PHE B 1 61 ? -1.627 4.746 42.707 1.00 21.19 89 PHE B O 1
ATOM 1456 N N . GLN B 1 62 ? 0.505 4.537 43.417 1.00 21.95 90 GLN B N 1
ATOM 1457 C CA . GLN B 1 62 ? 0.662 5.942 43.741 1.00 23.22 90 GLN B CA 1
ATOM 1458 C C . GLN B 1 62 ? 1.838 6.530 42.978 1.00 23.53 90 GLN B C 1
ATOM 1459 O O . GLN B 1 62 ? 2.836 5.845 42.697 1.00 22.59 90 GLN B O 1
ATOM 1465 N N . ILE B 1 63 ? 1.711 7.806 42.622 1.00 24.28 91 ILE B N 1
ATOM 1466 C CA . ILE B 1 63 ? 2.845 8.555 42.113 1.00 25.67 91 ILE B CA 1
ATOM 1467 C C . ILE B 1 63 ? 3.111 9.590 43.199 1.00 26.26 91 ILE B C 1
ATOM 1468 O O . ILE B 1 63 ? 2.199 10.278 43.645 1.00 26.39 91 ILE B O 1
ATOM 1473 N N . LEU B 1 64 ? 4.352 9.657 43.645 1.00 28.71 92 LEU B N 1
ATOM 1474 C CA . LEU B 1 64 ? 4.709 10.534 44.750 1.00 31.00 92 LEU B CA 1
ATOM 1475 C C . LEU B 1 64 ? 5.683 11.612 44.323 1.00 32.07 92 LEU B C 1
ATOM 1476 O O . LEU B 1 64 ? 6.663 11.342 43.632 1.00 31.96 92 LEU B O 1
ATOM 1481 N N . LEU B 1 65 ? 5.410 12.837 44.758 1.00 33.95 93 LEU B N 1
ATOM 1482 C CA . LEU B 1 65 ? 6.305 13.945 44.502 1.00 35.96 93 LEU B CA 1
ATOM 1483 C C . LEU B 1 65 ? 7.255 14.064 45.692 1.00 37.39 93 LEU B C 1
ATOM 1484 O O . LEU B 1 65 ? 6.821 14.379 46.798 1.00 37.95 93 LEU B O 1
ATOM 1489 N N . GLY B 1 66 ? 8.540 13.795 45.469 1.00 39.06 94 GLY B N 1
ATOM 1490 C CA . GLY B 1 66 ? 9.539 13.902 46.521 1.00 41.44 94 GLY B CA 1
ATOM 1491 C C . GLY B 1 66 ? 9.955 15.347 46.770 1.00 43.16 94 GLY B C 1
ATOM 1492 O O . GLY B 1 66 ? 9.464 16.264 46.117 1.00 43.33 94 GLY B O 1
ATOM 1493 N N . GLU B 1 67 ? 10.873 15.557 47.710 1.00 45.01 95 GLU B N 1
ATOM 1494 C CA . GLU B 1 67 ? 11.309 16.911 48.058 1.00 46.38 95 GLU B CA 1
ATOM 1495 C C . GLU B 1 67 ? 12.113 17.608 46.959 1.00 46.71 95 GLU B C 1
ATOM 1496 O O . GLU B 1 67 ? 12.138 18.841 46.890 1.00 47.30 95 GLU B O 1
ATOM 1502 N N . ASP B 1 68 ? 12.752 16.828 46.093 1.00 46.84 96 ASP B N 1
ATOM 1503 C CA . ASP B 1 68 ? 13.618 17.397 45.060 1.00 46.88 96 ASP B CA 1
ATOM 1504 C C . ASP B 1 68 ? 12.981 17.476 43.671 1.00 46.21 96 ASP B C 1
ATOM 1505 O O . ASP B 1 68 ? 13.686 17.486 42.658 1.00 46.43 96 ASP B O 1
ATOM 1510 N N . GLY B 1 69 ? 11.654 17.523 43.618 1.00 45.31 97 GLY B N 1
ATOM 1511 C CA . GLY B 1 69 ? 10.954 17.583 42.346 1.00 43.67 97 GLY B CA 1
ATOM 1512 C C . GLY B 1 69 ? 10.891 16.241 41.633 1.00 42.58 97 GLY B C 1
ATOM 1513 O O . GLY B 1 69 ? 10.461 16.151 40.479 1.00 42.70 97 GLY B O 1
ATOM 1514 N N . ASN B 1 70 ? 11.324 15.184 42.310 1.00 41.07 98 ASN B N 1
ATOM 1515 C CA . ASN B 1 70 ? 11.307 13.862 41.690 1.00 39.71 98 ASN B CA 1
ATOM 1516 C C . ASN B 1 70 ? 10.000 13.115 41.881 1.00 37.74 98 ASN B C 1
ATOM 1517 O O . ASN B 1 70 ? 9.262 13.355 42.834 1.00 37.55 98 ASN B O 1
ATOM 1522 N N . LEU B 1 71 ? 9.722 12.209 40.953 1.00 35.86 99 LEU B N 1
ATOM 1523 C CA . LEU B 1 71 ? 8.486 11.435 40.978 1.00 33.66 99 LEU B CA 1
ATOM 1524 C C . LEU B 1 71 ? 8.788 9.972 41.238 1.00 32.83 99 LEU B C 1
ATOM 1525 O O . LEU B 1 71 ? 9.671 9.383 40.610 1.00 32.20 99 LEU B O 1
ATOM 1530 N N . LEU B 1 72 ? 8.035 9.395 42.166 1.00 31.73 100 LEU B N 1
ATOM 1531 C CA . LEU B 1 72 ? 8.230 8.012 42.573 1.00 30.79 100 LEU B CA 1
ATOM 1532 C C . LEU B 1 72 ? 6.980 7.189 42.321 1.00 29.22 100 LEU B C 1
ATOM 1533 O O . LEU B 1 72 ? 5.871 7.680 42.485 1.00 29.03 100 LEU B O 1
ATOM 1538 N N . LEU B 1 73 ? 7.171 5.931 41.942 1.00 27.90 101 LEU B N 1
ATOM 1539 C CA . LEU B 1 73 ? 6.064 5.006 41.740 1.00 25.96 101 LEU B CA 1
ATOM 1540 C C . LEU B 1 73 ? 5.946 4.036 42.911 1.00 25.17 101 LEU B C 1
ATOM 1541 O O . LEU B 1 73 ? 6.925 3.407 43.266 1.00 25.99 101 LEU B O 1
ATOM 1546 N N . ASN B 1 74 ? 4.754 3.913 43.485 1.00 24.22 102 ASN B N 1
ATOM 1547 C CA . ASN B 1 74 ? 4.535 2.960 44.581 1.00 23.88 102 ASN B CA 1
ATOM 1548 C C . ASN B 1 74 ? 3.324 2.072 44.310 1.00 23.25 102 ASN B C 1
ATOM 1549 O O . ASN B 1 74 ? 2.199 2.545 44.255 1.00 22.90 102 ASN B O 1
ATOM 1554 N N . ASP B 1 75 ? 3.572 0.774 44.179 1.00 23.47 103 ASP B N 1
ATOM 1555 C CA . ASP B 1 75 ? 2.513 -0.204 43.923 1.00 22.80 103 ASP B CA 1
ATOM 1556 C C . ASP B 1 75 ? 1.857 -0.647 45.235 1.00 22.73 103 ASP B C 1
ATOM 1557 O O . ASP B 1 75 ? 2.564 -1.025 46.170 1.00 23.60 103 ASP B O 1
ATOM 1562 N N . ILE B 1 76 ? 0.532 -0.597 45.303 1.00 22.23 104 ILE B N 1
ATOM 1563 C CA . ILE B 1 76 ? -0.204 -1.035 46.498 1.00 22.17 104 ILE B CA 1
ATOM 1564 C C . ILE B 1 76 ? -1.348 -1.966 46.106 1.00 21.36 104 ILE B C 1
ATOM 1565 O O . ILE B 1 76 ? -2.314 -2.163 46.848 1.00 22.25 104 ILE B O 1
ATOM 1570 N N . SER B 1 77 ? -1.230 -2.560 44.922 1.00 20.70 105 SER B N 1
ATOM 1571 C CA . SER B 1 77 ? -2.309 -3.341 44.379 1.00 19.42 105 SER B CA 1
ATOM 1572 C C . SER B 1 77 ? -2.296 -4.818 44.764 1.00 18.74 105 SER B C 1
ATOM 1573 O O . SER B 1 77 ? -1.300 -5.345 45.240 1.00 18.57 105 SER B O 1
ATOM 1576 N N . THR B 1 78 ? -3.400 -5.480 44.466 1.00 17.90 106 THR B N 1
ATOM 1577 C CA . THR B 1 78 ? -3.511 -6.928 44.617 1.00 18.22 106 THR B CA 1
ATOM 1578 C C . THR B 1 78 ? -2.790 -7.687 43.484 1.00 18.44 106 THR B C 1
ATOM 1579 O O . THR B 1 78 ? -1.976 -8.578 43.755 1.00 18.21 106 THR B O 1
ATOM 1583 N N . ASN B 1 79 ? -3.030 -7.298 42.223 1.00 17.22 107 ASN B N 1
ATOM 1584 C CA . ASN B 1 79 ? -2.543 -8.084 41.072 1.00 17.41 107 ASN B CA 1
ATOM 1585 C C . ASN B 1 79 ? -1.273 -7.634 40.370 1.00 17.18 107 ASN B C 1
ATOM 1586 O O . ASN B 1 79 ? -0.784 -8.324 39.483 1.00 17.59 107 ASN B O 1
ATOM 1591 N N . GLY B 1 80 ? -0.759 -6.479 40.777 1.00 17.63 108 GLY B N 1
ATOM 1592 C CA . GLY B 1 80 ? 0.543 -6.059 40.311 1.00 17.95 108 GLY B CA 1
ATOM 1593 C C . GLY B 1 80 ? 0.600 -4.798 39.459 1.00 18.83 108 GLY B C 1
ATOM 1594 O O . GLY B 1 80 ? -0.380 -4.399 38.852 1.00 18.20 108 GLY B O 1
ATOM 1595 N N . THR B 1 81 ? 1.774 -4.190 39.450 1.00 18.93 109 THR B N 1
ATOM 1596 C CA . THR B 1 81 ? 2.041 -3.031 38.585 1.00 19.34 109 THR B CA 1
ATOM 1597 C C . THR B 1 81 ? 3.383 -3.272 37.899 1.00 20.74 109 THR B C 1
ATOM 1598 O O . THR B 1 81 ? 4.324 -3.748 38.532 1.00 21.58 109 THR B O 1
ATOM 1602 N N . TRP B 1 82 ? 3.469 -2.924 36.611 1.00 21.49 110 TRP B N 1
ATOM 1603 C CA . TRP B 1 82 ? 4.662 -3.137 35.805 1.00 21.97 110 TRP B CA 1
ATOM 1604 C C . TRP B 1 82 ? 5.292 -1.790 35.441 1.00 23.18 110 TRP B C 1
ATOM 1605 O O . TRP B 1 82 ? 4.585 -0.808 35.199 1.00 23.61 110 TRP B O 1
ATOM 1616 N N . LEU B 1 83 ? 6.615 -1.732 35.478 1.00 24.14 111 LEU B N 1
ATOM 1617 C CA . LEU B 1 83 ? 7.334 -0.527 35.089 1.00 25.69 111 LEU B CA 1
ATOM 1618 C C . LEU B 1 83 ? 8.299 -0.939 33.986 1.00 26.44 111 LEU B C 1
ATOM 1619 O O . LEU B 1 83 ? 9.194 -1.759 34.200 1.00 26.93 111 LEU B O 1
ATOM 1624 N N . ASN B 1 84 ? 8.096 -0.375 32.799 1.00 27.50 112 ASN B N 1
ATOM 1625 C CA . ASN B 1 84 ? 8.907 -0.703 31.634 1.00 28.57 112 ASN B CA 1
ATOM 1626 C C . ASN B 1 84 ? 8.980 -2.218 31.365 1.00 29.08 112 ASN B C 1
ATOM 1627 O O . ASN B 1 84 ? 10.032 -2.758 31.018 1.00 29.47 112 ASN B O 1
ATOM 1632 N N . GLY B 1 85 ? 7.842 -2.889 31.533 1.00 29.70 113 GLY B N 1
ATOM 1633 C CA . GLY B 1 85 ? 7.727 -4.318 31.254 1.00 30.29 113 GLY B CA 1
ATOM 1634 C C . GLY B 1 85 ? 8.127 -5.281 32.359 1.00 30.73 113 GLY B C 1
ATOM 1635 O O . GLY B 1 85 ? 8.136 -6.502 32.165 1.00 31.32 113 GLY B O 1
ATOM 1636 N N . GLN B 1 86 ? 8.461 -4.744 33.523 1.00 30.71 114 GLN B N 1
ATOM 1637 C CA . GLN B 1 86 ? 8.877 -5.583 34.642 1.00 31.03 114 GLN B CA 1
ATOM 1638 C C . GLN B 1 86 ? 8.002 -5.343 35.871 1.00 30.10 114 GLN B C 1
ATOM 1639 O O . GLN B 1 86 ? 7.732 -4.202 36.244 1.00 29.97 114 GLN B O 1
ATOM 1645 N N . LYS B 1 87 ? 7.557 -6.429 36.505 1.00 28.96 115 LYS B N 1
ATOM 1646 C CA . LYS B 1 87 ? 6.701 -6.304 37.677 1.00 28.34 115 LYS B CA 1
ATOM 1647 C C . LYS B 1 87 ? 7.494 -5.707 38.834 1.00 27.72 115 LYS B C 1
ATOM 1648 O O . LYS B 1 87 ? 8.583 -6.188 39.174 1.00 28.72 115 LYS B O 1
ATOM 1654 N N . VAL B 1 88 ? 6.970 -4.643 39.437 1.00 27.24 116 VAL B N 1
ATOM 1655 C CA . VAL B 1 88 ? 7.681 -3.986 40.523 1.00 26.51 116 VAL B CA 1
ATOM 1656 C C . VAL B 1 88 ? 7.403 -4.674 41.857 1.00 26.63 116 VAL B C 1
ATOM 1657 O O . VAL B 1 88 ? 6.396 -5.375 42.004 1.00 25.93 116 VAL B O 1
ATOM 1661 N N . GLU B 1 89 ? 8.307 -4.488 42.814 1.00 26.83 117 GLU B N 1
ATOM 1662 C CA . GLU B 1 89 ? 8.092 -4.994 44.162 1.00 27.30 117 GLU B CA 1
ATOM 1663 C C . GLU B 1 89 ? 6.989 -4.155 44.798 1.00 26.59 117 GLU B C 1
ATOM 1664 O O . GLU B 1 89 ? 6.989 -2.927 44.710 1.00 25.75 117 GLU B O 1
ATOM 1670 N N . LYS B 1 90 ? 6.041 -4.827 45.441 1.00 25.80 118 LYS B N 1
ATOM 1671 C CA . LYS B 1 90 ? 4.926 -4.153 46.088 1.00 25.97 118 LYS B CA 1
ATOM 1672 C C . LYS B 1 90 ? 5.403 -3.302 47.241 1.00 27.68 118 LYS B C 1
ATOM 1673 O O . LYS B 1 90 ? 6.337 -3.688 47.964 1.00 28.42 118 LYS B O 1
ATOM 1679 N N . ASN B 1 91 ? 4.785 -2.131 47.391 1.00 29.15 119 ASN B N 1
ATOM 1680 C CA . ASN B 1 91 ? 5.098 -1.213 48.480 1.00 31.37 119 ASN B CA 1
ATOM 1681 C C . ASN B 1 91 ? 6.530 -0.698 48.489 1.00 32.29 119 ASN B C 1
ATOM 1682 O O . ASN B 1 91 ? 7.031 -0.300 49.539 1.00 33.58 119 ASN B O 1
ATOM 1687 N N . SER B 1 92 ? 7.187 -0.698 47.336 1.00 33.63 120 SER B N 1
ATOM 1688 C CA . SER B 1 92 ? 8.579 -0.258 47.238 1.00 34.71 120 SER B CA 1
ATOM 1689 C C . SER B 1 92 ? 8.751 0.899 46.242 1.00 35.02 120 SER B C 1
ATOM 1690 O O . SER B 1 92 ? 8.689 0.687 45.032 1.00 35.47 120 SER B O 1
ATOM 1693 N N . ASN B 1 93 ? 8.992 2.105 46.751 1.00 35.48 121 ASN B N 1
ATOM 1694 C CA . ASN B 1 93 ? 9.187 3.283 45.896 1.00 35.89 121 ASN B CA 1
ATOM 1695 C C . ASN B 1 93 ? 10.208 3.067 44.771 1.00 36.14 121 ASN B C 1
ATOM 1696 O O . ASN B 1 93 ? 11.329 2.613 45.017 1.00 36.73 121 ASN B O 1
ATOM 1701 N N . GLN B 1 94 ? 9.821 3.392 43.537 1.00 36.60 122 GLN B N 1
ATOM 1702 C CA . GLN B 1 94 ? 10.706 3.280 42.379 1.00 36.87 122 GLN B CA 1
ATOM 1703 C C . GLN B 1 94 ? 10.765 4.652 41.708 1.00 36.71 122 GLN B C 1
ATOM 1704 O O . GLN B 1 94 ? 9.724 5.212 41.367 1.00 37.19 122 GLN B O 1
ATOM 1710 N N . LEU B 1 95 ? 11.967 5.193 41.528 1.00 36.22 123 LEU B N 1
ATOM 1711 C CA . LEU B 1 95 ? 12.125 6.490 40.868 1.00 35.45 123 LEU B CA 1
ATOM 1712 C C . LEU B 1 95 ? 11.708 6.408 39.407 1.00 35.14 123 LEU B C 1
ATOM 1713 O O . LEU B 1 95 ? 12.176 5.542 38.660 1.00 34.45 123 LEU B O 1
ATOM 1718 N N . LEU B 1 96 ? 10.835 7.327 39.005 1.00 34.38 124 LEU B N 1
ATOM 1719 C CA . LEU B 1 96 ? 10.346 7.373 37.632 1.00 34.31 124 LEU B CA 1
ATOM 1720 C C . LEU B 1 96 ? 11.250 8.243 36.781 1.00 34.26 124 LEU B C 1
ATOM 1721 O O . LEU B 1 96 ? 11.833 9.204 37.272 1.00 34.20 124 LEU B O 1
ATOM 1726 N N . SER B 1 97 ? 11.354 7.893 35.505 1.00 34.21 125 SER B N 1
ATOM 1727 C CA . SER B 1 97 ? 12.156 8.651 34.554 1.00 34.59 125 SER B CA 1
ATOM 1728 C C . SER B 1 97 ? 11.307 9.033 33.347 1.00 33.86 125 SER B C 1
ATOM 1729 O O . SER B 1 97 ? 10.274 8.410 33.075 1.00 33.81 125 SER B O 1
ATOM 1732 N N . GLN B 1 98 ? 11.750 10.063 32.626 1.00 33.30 126 GLN B N 1
ATOM 1733 C CA . GLN B 1 98 ? 11.040 10.527 31.443 1.00 32.99 126 GLN B CA 1
ATOM 1734 C C . GLN B 1 98 ? 10.715 9.415 30.458 1.00 32.58 126 GLN B C 1
ATOM 1735 O O . GLN B 1 98 ? 11.589 8.634 30.062 1.00 32.85 126 GLN B O 1
ATOM 1741 N N . GLY B 1 99 ? 9.445 9.353 30.072 1.00 31.45 127 GLY B N 1
ATOM 1742 C CA . GLY B 1 99 ? 8.962 8.370 29.127 1.00 30.65 127 GLY B CA 1
ATOM 1743 C C . GLY B 1 99 ? 8.706 6.997 29.719 1.00 29.92 127 GLY B C 1
ATOM 1744 O O . GLY B 1 99 ? 8.368 6.064 28.988 1.00 30.13 127 GLY B O 1
ATOM 1745 N N . ASP B 1 100 ? 8.851 6.871 31.037 1.00 29.70 128 ASP B N 1
ATOM 1746 C CA . ASP B 1 100 ? 8.622 5.565 31.681 1.00 29.61 128 ASP B CA 1
ATOM 1747 C C . ASP B 1 100 ? 7.213 5.073 31.371 1.00 28.81 128 ASP B C 1
ATOM 1748 O O . ASP B 1 100 ? 6.274 5.865 31.303 1.00 28.64 128 ASP B O 1
ATOM 1753 N N . GLU B 1 101 ? 7.062 3.759 31.191 1.00 28.21 129 GLU B N 1
ATOM 1754 C CA . GLU B 1 101 ? 5.749 3.189 30.929 1.00 27.22 129 GLU B CA 1
ATOM 1755 C C . GLU B 1 101 ? 5.300 2.337 32.114 1.00 26.13 129 GLU B C 1
ATOM 1756 O O . GLU B 1 101 ? 6.013 1.434 32.558 1.00 26.88 129 GLU B O 1
ATOM 1762 N N . ILE B 1 102 ? 4.131 2.685 32.646 1.00 24.40 130 ILE B N 1
ATOM 1763 C CA . ILE B 1 102 ? 3.541 1.982 33.788 1.00 23.07 130 ILE B CA 1
ATOM 1764 C C . ILE B 1 102 ? 2.402 1.128 33.246 1.00 22.90 130 ILE B C 1
ATOM 1765 O O . ILE B 1 102 ? 1.473 1.653 32.634 1.00 22.32 130 ILE B O 1
ATOM 1770 N N . THR B 1 103 ? 2.457 -0.190 33.462 1.00 22.06 131 THR B N 1
ATOM 1771 C CA . THR B 1 103 ? 1.416 -1.072 32.950 1.00 22.15 131 THR B CA 1
ATOM 1772 C C . THR B 1 103 ? 0.682 -1.817 34.062 1.00 21.75 131 THR B C 1
ATOM 1773 O O . THR B 1 103 ? 1.316 -2.286 35.001 1.00 22.15 131 THR B O 1
ATOM 1777 N N . VAL B 1 104 ? -0.642 -1.885 33.963 1.00 20.80 132 VAL B N 1
ATOM 1778 C CA . VAL B 1 104 ? -1.453 -2.669 34.910 1.00 20.82 132 VAL B CA 1
ATOM 1779 C C . VAL B 1 104 ? -2.373 -3.661 34.167 1.00 21.84 132 VAL B C 1
ATOM 1780 O O . VAL B 1 104 ? -2.621 -3.520 32.963 1.00 21.91 132 VAL B O 1
ATOM 1784 N N . GLY B 1 105 ? -2.859 -4.686 34.874 1.00 21.11 133 GLY B N 1
ATOM 1785 C CA . GLY B 1 105 ? -3.799 -5.637 34.287 1.00 21.84 133 GLY B CA 1
ATOM 1786 C C . GLY B 1 105 ? -3.189 -6.844 33.580 1.00 21.95 133 GLY B C 1
ATOM 1787 O O . GLY B 1 105 ? -3.918 -7.698 33.068 1.00 22.30 133 GLY B O 1
ATOM 1788 N N . VAL B 1 106 ? -1.862 -6.893 33.544 1.00 23.17 134 VAL B N 1
ATOM 1789 C CA . VAL B 1 106 ? -1.121 -7.980 32.910 1.00 24.84 134 VAL B CA 1
ATOM 1790 C C . VAL B 1 106 ? -1.637 -9.330 33.391 1.00 26.05 134 VAL B C 1
ATOM 1791 O O . VAL B 1 106 ? -1.784 -9.552 34.590 1.00 26.12 134 VAL B O 1
ATOM 1795 N N . GLY B 1 107 ? -1.909 -10.220 32.442 1.00 27.29 135 GLY B N 1
ATOM 1796 C CA . GLY B 1 107 ? -2.432 -11.546 32.758 1.00 29.47 135 GLY B CA 1
ATOM 1797 C C . GLY B 1 107 ? -3.712 -11.800 31.991 1.00 30.97 135 GLY B C 1
ATOM 1798 O O . GLY B 1 107 ? -4.061 -12.961 31.713 1.00 32.08 135 GLY B O 1
ATOM 1799 N N . VAL B 1 108 ? -4.419 -10.727 31.666 1.00 31.90 136 VAL B N 1
ATOM 1800 C CA . VAL B 1 108 ? -5.641 -10.788 30.875 1.00 32.80 136 VAL B CA 1
ATOM 1801 C C . VAL B 1 108 ? -5.555 -9.682 29.829 1.00 33.84 136 VAL B C 1
ATOM 1802 O O . VAL B 1 108 ? -5.537 -8.503 30.172 1.00 33.52 136 VAL B O 1
ATOM 1806 N N . GLU B 1 109 ? -5.493 -10.068 28.557 1.00 34.83 137 GLU B N 1
ATOM 1807 C CA . GLU B 1 109 ? -5.350 -9.103 27.464 1.00 36.00 137 GLU B CA 1
ATOM 1808 C C . GLU B 1 109 ? -6.349 -7.955 27.487 1.00 35.82 137 GLU B C 1
ATOM 1809 O O . GLU B 1 109 ? -5.984 -6.790 27.299 1.00 36.46 137 GLU B O 1
ATOM 1815 N N . SER B 1 110 ? -7.609 -8.291 27.722 1.00 35.72 138 SER B N 1
ATOM 1816 C CA . SER B 1 110 ? -8.692 -7.323 27.753 1.00 35.51 138 SER B CA 1
ATOM 1817 C C . SER B 1 110 ? -8.545 -6.267 28.857 1.00 34.80 138 SER B C 1
ATOM 1818 O O . SER B 1 110 ? -9.160 -5.206 28.794 1.00 34.84 138 SER B O 1
ATOM 1821 N N . ASP B 1 111 ? -7.704 -6.555 29.850 1.00 33.48 139 ASP B N 1
ATOM 1822 C CA . ASP B 1 111 ? -7.568 -5.697 31.027 1.00 32.42 139 ASP B CA 1
ATOM 1823 C C . ASP B 1 111 ? -6.342 -4.808 31.014 1.00 32.05 139 ASP B C 1
ATOM 1824 O O . ASP B 1 111 ? -6.214 -3.933 31.858 1.00 32.24 139 ASP B O 1
ATOM 1829 N N . ILE B 1 112 ? -5.444 -5.031 30.064 1.00 31.47 140 ILE B N 1
ATOM 1830 C CA . ILE B 1 112 ? -4.189 -4.292 30.022 1.00 30.90 140 ILE B CA 1
ATOM 1831 C C . ILE B 1 112 ? -4.351 -2.797 29.754 1.00 30.49 140 ILE B C 1
ATOM 1832 O O . ILE B 1 112 ? -5.064 -2.386 28.840 1.00 30.25 140 ILE B O 1
ATOM 1837 N N . LEU B 1 113 ? -3.655 -2.000 30.558 1.00 29.19 141 LEU B N 1
ATOM 1838 C CA . LEU B 1 113 ? -3.695 -0.546 30.479 1.00 28.55 141 LEU B CA 1
ATOM 1839 C C . LEU B 1 113 ? -2.258 -0.043 30.639 1.00 27.48 141 LEU B C 1
ATOM 1840 O O . LEU B 1 113 ? -1.608 -0.341 31.634 1.00 26.71 141 LEU B O 1
ATOM 1845 N N . SER B 1 114 ? -1.753 0.709 29.661 1.00 26.02 142 SER B N 1
ATOM 1846 C CA . SER B 1 114 ? -0.397 1.228 29.735 1.00 25.45 142 SER B CA 1
ATOM 1847 C C . SER B 1 114 ? -0.404 2.744 29.691 1.00 24.91 142 SER B C 1
ATOM 1848 O O . SER B 1 114 ? -1.190 3.362 28.950 1.00 24.74 142 SER B O 1
ATOM 1851 N N . LEU B 1 115 ? 0.477 3.331 30.494 1.00 23.67 143 LEU B N 1
ATOM 1852 C CA . LEU B 1 115 ? 0.552 4.768 30.637 1.00 23.63 143 LEU B CA 1
ATOM 1853 C C . LEU B 1 115 ? 2.003 5.212 30.575 1.00 23.54 143 LEU B C 1
ATOM 1854 O O . LEU B 1 115 ? 2.851 4.662 31.272 1.00 25.15 143 LEU B O 1
ATOM 1859 N N . VAL B 1 116 ? 2.298 6.227 29.767 1.00 22.16 144 VAL B N 1
ATOM 1860 C CA . VAL B 1 116 ? 3.644 6.780 29.711 1.00 22.48 144 VAL B CA 1
ATOM 1861 C C . VAL B 1 116 ? 3.624 8.144 30.374 1.00 21.52 144 VAL B C 1
ATOM 1862 O O . VAL B 1 116 ? 2.696 8.936 30.155 1.00 20.73 144 VAL B O 1
ATOM 1866 N N . ILE B 1 117 ? 4.624 8.402 31.208 1.00 22.00 145 ILE B N 1
ATOM 1867 C CA . ILE B 1 117 ? 4.707 9.633 31.960 1.00 23.29 145 ILE B CA 1
ATOM 1868 C C . ILE B 1 117 ? 5.634 10.597 31.264 1.00 23.70 145 ILE B C 1
ATOM 1869 O O . ILE B 1 117 ? 6.747 10.225 30.885 1.00 23.86 145 ILE B O 1
ATOM 1874 N N . PHE B 1 118 ? 5.159 11.836 31.090 1.00 23.54 146 PHE B N 1
ATOM 1875 C CA . PHE B 1 118 ? 5.963 12.911 30.535 1.00 24.39 146 PHE B CA 1
ATOM 1876 C C . PHE B 1 118 ? 6.039 14.003 31.566 0.50 24.59 146 PHE B C 1
ATOM 1877 O O . PHE B 1 118 ? 5.036 14.585 31.955 1.00 25.98 146 PHE B O 1
ATOM 1891 N N . ILE B 1 119 ? 7.255 14.211 32.036 1.00 26.34 147 ILE B N 1
ATOM 1892 C CA . ILE B 1 119 ? 7.534 15.129 33.106 1.00 27.93 147 ILE B CA 1
ATOM 1893 C C . ILE B 1 119 ? 7.722 16.545 32.551 1.00 28.40 147 ILE B C 1
ATOM 1894 O O . ILE B 1 119 ? 8.424 16.723 31.557 1.00 28.96 147 ILE B O 1
ATOM 1899 N N . ASN B 1 120 ? 7.060 17.515 33.176 1.00 29.60 148 ASN B N 1
ATOM 1900 C CA . ASN B 1 120 ? 7.247 18.922 32.829 1.00 30.82 148 ASN B CA 1
ATOM 1901 C C . ASN B 1 120 ? 8.507 19.470 33.499 1.00 32.58 148 ASN B C 1
ATOM 1902 O O . ASN B 1 120 ? 8.495 19.756 34.687 1.00 32.77 148 ASN B O 1
ATOM 1907 N N . ASP B 1 121 ? 9.588 19.627 32.740 1.00 34.89 149 ASP B N 1
ATOM 1908 C CA . ASP B 1 121 ? 10.842 20.135 33.308 1.00 37.37 149 ASP B CA 1
ATOM 1909 C C . ASP B 1 121 ? 10.712 21.538 33.914 1.00 38.56 149 ASP B C 1
ATOM 1910 O O . ASP B 1 121 ? 11.484 21.909 34.807 1.00 38.47 149 ASP B O 1
ATOM 1915 N N . LYS B 1 122 ? 9.738 22.315 33.440 1.00 39.93 150 LYS B N 1
ATOM 1916 C CA . LYS B 1 122 ? 9.525 23.661 33.977 1.00 41.40 150 LYS B CA 1
ATOM 1917 C C . LYS B 1 122 ? 9.182 23.621 35.464 1.00 42.31 150 LYS B C 1
ATOM 1918 O O . LYS B 1 122 ? 9.511 24.540 36.210 1.00 42.53 150 LYS B O 1
ATOM 1924 N N . PHE B 1 123 ? 8.524 22.549 35.893 1.00 43.49 151 PHE B N 1
ATOM 1925 C CA . PHE B 1 123 ? 8.161 22.394 37.294 1.00 44.86 151 PHE B CA 1
ATOM 1926 C C . PHE B 1 123 ? 9.382 22.172 38.200 1.00 45.96 151 PHE B C 1
ATOM 1927 O O . PHE B 1 123 ? 9.544 22.862 39.201 1.00 46.06 151 PHE B O 1
ATOM 1935 N N . LYS B 1 124 ? 10.232 21.206 37.863 1.00 47.65 152 LYS B N 1
ATOM 1936 C CA . LYS B 1 124 ? 11.454 20.999 38.640 1.00 49.28 152 LYS B CA 1
ATOM 1937 C C . LYS B 1 124 ? 12.248 22.298 38.720 1.00 50.10 152 LYS B C 1
ATOM 1938 O O . LYS B 1 124 ? 12.758 22.663 39.776 1.00 50.28 152 LYS B O 1
ATOM 1944 N N . GLN B 1 125 ? 12.351 23.002 37.600 1.00 51.21 153 GLN B N 1
ATOM 1945 C CA . GLN B 1 125 ? 13.121 24.239 37.570 1.00 52.23 153 GLN B CA 1
ATOM 1946 C C . GLN B 1 125 ? 12.526 25.319 38.476 1.00 52.81 153 GLN B C 1
ATOM 1947 O O . GLN B 1 125 ? 13.254 26.164 38.997 1.00 52.92 153 GLN B O 1
ATOM 1953 N N . CYS B 1 126 ? 11.210 25.295 38.666 1.00 53.41 154 CYS B N 1
ATOM 1954 C CA . CYS B 1 126 ? 10.577 26.233 39.587 1.00 54.25 154 CYS B CA 1
ATOM 1955 C C . CYS B 1 126 ? 10.879 25.789 41.004 1.00 54.75 154 CYS B C 1
ATOM 1956 O O . CYS B 1 126 ? 10.545 26.478 41.970 1.00 55.17 154 CYS B O 1
ATOM 1959 N N . LEU B 1 127 ? 11.508 24.623 41.114 1.00 55.33 155 LEU B N 1
ATOM 1960 C CA . LEU B 1 127 ? 11.912 24.073 42.399 1.00 55.74 155 LEU B CA 1
ATOM 1961 C C . LEU B 1 127 ? 13.435 24.077 42.518 1.00 55.96 155 LEU B C 1
ATOM 1962 O O . LEU B 1 127 ? 14.092 23.053 42.306 1.00 56.31 155 LEU B O 1
ATOM 1967 N N . SER C 2 1 ? -4.692 17.133 2.516 1.00 17.35 1 SER E N 1
ATOM 1968 C CA . SER C 2 1 ? -4.561 17.559 1.086 1.00 17.19 1 SER E CA 1
ATOM 1969 C C . SER C 2 1 ? -3.165 18.153 0.835 1.00 15.64 1 SER E C 1
ATOM 1970 O O . SER C 2 1 ? -2.472 18.496 1.783 1.00 15.38 1 SER E O 1
ATOM 1973 N N . LEU C 2 2 ? -2.797 18.313 -0.433 1.00 14.21 2 LEU E N 1
ATOM 1974 C CA . LEU C 2 2 ? -1.396 18.652 -0.768 1.00 13.27 2 LEU E CA 1
ATOM 1975 C C . LEU C 2 2 ? -1.152 20.089 -1.245 1.00 12.55 2 LEU E C 1
ATOM 1976 O O . LEU C 2 2 ? -0.140 20.361 -1.903 1.00 13.77 2 LEU E O 1
ATOM 1981 N N . GLU C 2 3 ? -2.057 21.015 -0.942 1.00 13.23 3 GLU E N 1
ATOM 1982 C CA . GLU C 2 3 ? -1.909 22.381 -1.431 1.00 12.62 3 GLU E CA 1
ATOM 1983 C C . GLU C 2 3 ? -0.663 23.054 -0.849 1.00 11.97 3 GLU E C 1
ATOM 1984 O O . GLU C 2 3 ? -0.145 22.621 0.185 1.00 12.26 3 GLU E O 1
ATOM 1990 N N . VAL C 2 4 ? -0.199 24.088 -1.521 1.00 12.16 4 VAL E N 1
ATOM 1991 C CA . VAL C 2 4 ? 0.907 24.909 -0.986 1.00 12.20 4 VAL E CA 1
ATOM 1992 C C . VAL C 2 4 ? 0.633 25.345 0.438 1.00 13.16 4 VAL E C 1
ATOM 1993 O O . VAL C 2 4 ? -0.544 25.614 0.795 1.00 13.54 4 VAL E O 1
ATOM 2008 N N . GLU C 2 6 ? 0.122 27.228 3.912 1.00 16.00 6 GLU E N 1
ATOM 2009 C CA . GLU C 2 6 ? -0.272 28.560 4.449 1.00 17.37 6 GLU E CA 1
ATOM 2010 C C . GLU C 2 6 ? 0.887 29.123 5.255 1.00 16.74 6 GLU E C 1
ATOM 2011 O O . GLU C 2 6 ? 1.261 28.552 6.277 1.00 17.31 6 GLU E O 1
ATOM 2017 N N . ALA C 2 7 ? 1.456 30.220 4.767 1.00 17.62 7 ALA E N 1
ATOM 2018 C CA . ALA C 2 7 ? 2.618 30.851 5.396 1.00 18.86 7 ALA E CA 1
ATOM 2019 C C . ALA C 2 7 ? 2.292 31.908 6.433 1.00 19.64 7 ALA E C 1
ATOM 2020 O O . ALA C 2 7 ? 1.555 32.870 6.168 1.00 21.37 7 ALA E O 1
ATOM 2022 N N . ASP C 2 8 ? 2.895 31.762 7.603 1.00 20.01 8 ASP E N 1
ATOM 2023 C CA . ASP C 2 8 ? 2.732 32.755 8.656 1.00 21.01 8 ASP E CA 1
ATOM 2024 C C . ASP C 2 8 ? 3.296 34.108 8.224 1.00 22.14 8 ASP E C 1
ATOM 2025 O O . ASP C 2 8 ? 2.748 35.156 8.623 1.00 24.44 8 ASP E O 1
ATOM 2030 N N . LEU D 2 2 ? -17.571 0.202 47.233 1.00 40.71 2 LEU F N 1
ATOM 2031 C CA . LEU D 2 2 ? -16.430 -0.586 47.781 1.00 40.19 2 LEU F CA 1
ATOM 2032 C C . LEU D 2 2 ? -16.389 -2.019 47.257 1.00 39.18 2 LEU F C 1
ATOM 2033 O O . LEU D 2 2 ? -16.403 -2.961 48.047 1.00 39.93 2 LEU F O 1
ATOM 2038 N N . GLU D 2 3 ? -16.333 -2.203 45.944 1.00 37.75 3 GLU F N 1
ATOM 2039 C CA . GLU D 2 3 ? -16.284 -3.558 45.409 1.00 35.95 3 GLU F CA 1
ATOM 2040 C C . GLU D 2 3 ? -14.855 -4.093 45.489 1.00 33.63 3 GLU F C 1
ATOM 2041 O O . GLU D 2 3 ? -13.944 -3.536 44.884 1.00 33.11 3 GLU F O 1
ATOM 2047 N N . VAL D 2 4 ? -14.667 -5.164 46.258 1.00 31.45 4 VAL F N 1
ATOM 2048 C CA . VAL D 2 4 ? -13.343 -5.747 46.466 1.00 29.19 4 VAL F CA 1
ATOM 2049 C C . VAL D 2 4 ? -12.761 -6.272 45.155 1.00 27.34 4 VAL F C 1
ATOM 2050 O O . VAL D 2 4 ? -13.486 -6.695 44.255 1.00 26.69 4 VAL F O 1
ATOM 2065 N N . GLU D 2 6 ? -11.085 -8.401 42.221 1.00 20.94 6 GLU F N 1
ATOM 2066 C CA . GLU D 2 6 ? -10.958 -9.815 41.794 1.00 21.32 6 GLU F CA 1
ATOM 2067 C C . GLU D 2 6 ? -9.489 -10.195 41.811 1.00 20.68 6 GLU F C 1
ATOM 2068 O O . GLU D 2 6 ? -8.668 -9.546 41.176 1.00 20.98 6 GLU F O 1
ATOM 2074 N N . ALA D 2 7 ? -9.156 -11.256 42.540 1.00 19.25 7 ALA F N 1
ATOM 2075 C CA . ALA D 2 7 ? -7.748 -11.607 42.713 1.00 18.36 7 ALA F CA 1
ATOM 2076 C C . ALA D 2 7 ? -7.274 -12.730 41.807 1.00 18.10 7 ALA F C 1
ATOM 2077 O O . ALA D 2 7 ? -7.944 -13.757 41.681 1.00 19.03 7 ALA F O 1
ATOM 2079 N N . ASP D 2 8 ? -6.097 -12.536 41.209 1.00 17.82 8 ASP F N 1
ATOM 2080 C CA . ASP D 2 8 ? -5.411 -13.601 40.498 1.00 18.06 8 ASP F CA 1
ATOM 2081 C C . ASP D 2 8 ? -4.965 -14.611 41.562 1.00 17.79 8 ASP F C 1
ATOM 2082 O O . ASP D 2 8 ? -4.552 -14.216 42.645 1.00 17.38 8 ASP F O 1
ATOM 2087 N N . ALA D 2 9 ? -5.050 -15.895 41.239 1.00 17.84 9 ALA F N 1
ATOM 2088 C CA . ALA D 2 9 ? -4.754 -16.965 42.196 1.00 18.42 9 ALA F CA 1
ATOM 2089 C C . ALA D 2 9 ? -3.754 -17.935 41.565 1.00 18.50 9 ALA F C 1
ATOM 2090 O O . ALA D 2 9 ? -2.560 -17.658 41.579 1.00 19.77 9 ALA F O 1
ATOM 2092 N N . THR D 2 10 ? -4.228 -19.052 41.017 1.00 19.40 10 THR F N 1
ATOM 2093 C CA . THR D 2 10 ? -3.305 -19.982 40.348 1.00 20.21 10 THR F CA 1
ATOM 2094 C C . THR D 2 10 ? -2.420 -19.282 39.328 1.00 21.23 10 THR F C 1
ATOM 2095 O O . THR D 2 10 ? -1.208 -19.529 39.281 1.00 21.64 10 THR F O 1
ATOM 2099 N N . PHE D 2 11 ? -3.020 -18.386 38.542 1.00 21.36 11 PHE F N 1
ATOM 2100 C CA . PHE D 2 11 ? -2.303 -17.731 37.437 1.00 22.93 11 PHE F CA 1
ATOM 2101 C C . PHE D 2 11 ? -1.763 -16.331 37.757 1.00 24.11 11 PHE F C 1
ATOM 2102 O O . PHE D 2 11 ? -1.494 -15.533 36.850 1.00 24.31 11 PHE F O 1
ATOM 2110 N N . ALA D 2 12 ? -1.601 -16.045 39.046 1.00 24.59 12 ALA F N 1
ATOM 2111 C CA . ALA D 2 12 ? -1.048 -14.771 39.479 1.00 25.99 12 ALA F CA 1
ATOM 2112 C C . ALA D 2 12 ? 0.334 -14.625 38.869 1.00 27.48 12 ALA F C 1
ATOM 2113 O O . ALA D 2 12 ? 1.005 -15.627 38.614 1.00 27.12 12 ALA F O 1
ATOM 2115 N N . LYS D 2 13 ? 0.746 -13.384 38.619 1.00 28.43 13 LYS F N 1
ATOM 2116 C CA . LYS D 2 13 ? 2.069 -13.109 38.055 1.00 29.60 13 LYS F CA 1
ATOM 2117 C C . LYS D 2 13 ? 3.080 -12.879 39.168 1.00 30.24 13 LYS F C 1
ATOM 2118 O O . LYS D 2 13 ? 2.753 -12.319 40.225 1.00 30.59 13 LYS F O 1
#

Foldseek 3Di:
DPAFFKKKPKPPPDDHIDTDDDDVVQQVVDPDQFSDKFWEWCQVVGNHHLHPDVQTHRGAWMWTQGNLGWTWIAGQTDQFKAKQRHTDDHRDIDTDDAFIKIWPDPPDVVSIIIITMHGDVVVSVVD/DFKWKDWPVPPDDIDGDDDDQVVQQVDDDQWSDKFFEWCAPVGNHHPHPDPQTHNGAWIWTQGNQSWIWIAGATDQFKAKQRHTDDHRDIDTDDAQIKIWDDPPDPVRIIIITMHGDVVSSVVD/DDDDDDD/DDDDDDDPPHD